Protein AF-A0A9D4AII4-F1 (afdb_monomer)

Structure (mmCIF, N/CA/C/O backbone):
data_AF-A0A9D4AII4-F1
#
_entry.id   AF-A0A9D4AII4-F1
#
loop_
_atom_site.group_PDB
_atom_site.id
_atom_site.type_symbol
_atom_site.label_atom_id
_atom_site.label_alt_id
_atom_site.label_comp_id
_atom_site.label_asym_id
_atom_site.label_entity_id
_atom_site.label_seq_id
_atom_site.pdbx_PDB_ins_code
_atom_site.Cartn_x
_atom_site.Cartn_y
_atom_site.Cartn_z
_atom_site.occupancy
_atom_site.B_iso_or_equiv
_atom_site.auth_seq_id
_atom_site.auth_comp_id
_atom_site.auth_asym_id
_atom_site.auth_atom_id
_atom_site.pdbx_PDB_model_num
ATOM 1 N N . MET A 1 1 ? 10.911 -19.770 -61.658 1.00 43.00 1 MET A N 1
ATOM 2 C CA . MET A 1 1 ? 11.047 -20.296 -60.285 1.00 43.00 1 MET A CA 1
ATOM 3 C C . MET A 1 1 ? 12.077 -19.428 -59.584 1.00 43.00 1 MET A C 1
ATOM 5 O O . MET A 1 1 ? 13.222 -19.435 -60.012 1.00 43.00 1 MET A O 1
ATOM 9 N N . ALA A 1 2 ? 11.663 -18.583 -58.639 1.00 47.28 2 ALA A N 1
ATOM 10 C CA . ALA A 1 2 ? 12.591 -17.741 -57.886 1.00 47.28 2 ALA A CA 1
ATOM 11 C C . ALA A 1 2 ? 13.131 -18.556 -56.707 1.00 47.28 2 ALA A C 1
ATOM 13 O O . ALA A 1 2 ? 12.357 -19.113 -55.932 1.00 47.28 2 ALA A O 1
ATOM 14 N N . ILE A 1 3 ? 14.453 -18.673 -56.647 1.00 50.97 3 ILE A N 1
ATOM 15 C CA . ILE A 1 3 ? 15.201 -19.389 -55.618 1.00 50.97 3 ILE A CA 1
ATOM 16 C C . ILE A 1 3 ? 15.006 -18.620 -54.310 1.00 50.97 3 ILE A C 1
ATOM 18 O O . ILE A 1 3 ? 15.460 -17.484 -54.192 1.00 50.97 3 ILE A O 1
ATOM 22 N N . ALA A 1 4 ? 14.300 -19.216 -53.351 1.00 54.06 4 ALA A N 1
ATOM 23 C CA . ALA A 1 4 ? 14.288 -18.732 -51.981 1.00 54.06 4 ALA A CA 1
ATOM 24 C C . ALA A 1 4 ? 15.690 -18.971 -51.409 1.00 54.06 4 ALA A C 1
ATOM 26 O O . ALA A 1 4 ? 16.068 -20.102 -51.120 1.00 54.06 4 ALA A O 1
ATOM 27 N N . SER A 1 5 ? 16.498 -17.919 -51.334 1.00 59.25 5 SER A N 1
ATOM 28 C CA . SER A 1 5 ? 17.766 -17.947 -50.616 1.00 59.25 5 SER A CA 1
ATOM 29 C C . SER A 1 5 ? 17.469 -18.147 -49.132 1.00 59.25 5 SER A C 1
ATOM 31 O O . SER A 1 5 ? 16.974 -17.234 -48.474 1.00 59.25 5 SER A O 1
ATOM 33 N N . GLU A 1 6 ? 17.735 -19.347 -48.624 1.00 66.94 6 GLU A N 1
ATOM 34 C CA . GLU A 1 6 ? 17.718 -19.644 -47.194 1.00 66.94 6 GLU A CA 1
ATOM 35 C C . GLU A 1 6 ? 18.772 -18.763 -46.505 1.00 66.94 6 GLU A C 1
ATOM 37 O O . GLU A 1 6 ? 19.977 -18.981 -46.632 1.00 66.94 6 GLU A O 1
ATOM 42 N N . GLU A 1 7 ? 18.338 -17.707 -45.816 1.00 76.25 7 GLU A N 1
ATOM 43 C CA . GLU A 1 7 ? 19.237 -16.884 -45.011 1.00 76.25 7 GLU A CA 1
ATOM 44 C C . GLU A 1 7 ? 19.666 -17.672 -43.772 1.00 76.25 7 GLU A C 1
ATOM 46 O O . GLU A 1 7 ? 18.949 -17.756 -42.775 1.00 76.25 7 GLU A O 1
ATOM 51 N N . THR A 1 8 ? 20.865 -18.255 -43.817 1.00 89.94 8 THR A N 1
ATOM 52 C CA . THR A 1 8 ? 21.482 -18.899 -42.655 1.00 89.94 8 THR A CA 1
ATOM 53 C C . THR A 1 8 ? 21.633 -17.874 -41.530 1.00 89.94 8 THR A C 1
ATOM 55 O O . THR A 1 8 ? 22.422 -16.934 -41.646 1.00 89.94 8 THR A O 1
ATOM 58 N N . THR A 1 9 ? 20.936 -18.050 -40.411 1.00 93.25 9 THR A N 1
ATOM 59 C CA . THR A 1 9 ? 21.083 -17.202 -39.215 1.00 93.25 9 THR A CA 1
ATOM 60 C C . THR A 1 9 ? 22.033 -17.821 -38.187 1.00 93.25 9 THR A C 1
ATOM 62 O O . THR A 1 9 ? 22.046 -19.037 -38.007 1.00 93.25 9 THR A O 1
ATOM 65 N N . ARG A 1 10 ? 22.789 -16.988 -37.464 1.00 94.56 10 ARG A N 1
ATOM 66 C CA . ARG A 1 10 ? 23.609 -17.350 -36.293 1.00 94.56 10 ARG A CA 1
ATOM 67 C C . ARG A 1 10 ? 23.134 -16.584 -35.060 1.00 94.56 10 ARG A C 1
ATOM 69 O O . ARG A 1 10 ? 22.658 -15.457 -35.173 1.00 94.56 10 ARG A O 1
ATOM 76 N N . ILE A 1 11 ? 23.273 -17.188 -33.884 1.00 95.69 11 ILE A N 1
ATOM 77 C CA . ILE A 1 11 ? 22.914 -16.556 -32.609 1.00 95.69 11 ILE A CA 1
ATOM 78 C C . ILE A 1 11 ? 24.063 -15.649 -32.155 1.00 95.69 11 ILE A C 1
ATOM 80 O O . ILE A 1 11 ? 25.229 -16.039 -32.193 1.00 95.69 11 ILE A O 1
ATOM 84 N N . CYS A 1 12 ? 23.738 -14.428 -31.739 1.00 95.06 12 CYS A N 1
ATOM 85 C CA . CYS A 1 12 ? 24.700 -13.508 -31.143 1.00 95.06 12 CYS A CA 1
ATOM 86 C C . CYS A 1 12 ? 24.965 -13.873 -29.677 1.00 95.06 12 CYS A C 1
ATOM 88 O O . CYS A 1 12 ? 24.059 -13.772 -28.861 1.00 95.06 12 CYS A O 1
ATOM 90 N N . ASN A 1 13 ? 26.213 -14.177 -29.313 1.00 92.12 13 ASN A N 1
ATOM 91 C CA . ASN A 1 13 ? 26.600 -14.569 -27.944 1.00 92.12 13 ASN A CA 1
ATOM 92 C C . ASN A 1 13 ? 26.411 -13.475 -26.870 1.00 92.12 13 ASN A C 1
ATOM 94 O O . ASN A 1 13 ? 26.661 -13.721 -25.695 1.00 92.12 13 ASN A O 1
ATOM 98 N N . HIS A 1 14 ? 26.065 -12.245 -27.265 1.00 93.38 14 HIS A N 1
ATOM 99 C CA . HIS A 1 14 ? 25.885 -11.125 -26.339 1.00 93.38 14 HIS A CA 1
ATOM 100 C C . HIS A 1 14 ? 24.408 -10.842 -26.020 1.00 93.38 14 HIS A C 1
ATOM 102 O O . HIS A 1 14 ? 24.077 -10.560 -24.873 1.00 93.38 14 HIS A O 1
ATOM 108 N N . CYS A 1 15 ? 23.521 -10.892 -27.021 1.00 93.25 15 CYS A N 1
ATOM 109 C CA . CYS A 1 15 ? 22.087 -10.603 -26.856 1.00 93.25 15 CYS A CA 1
ATOM 110 C C . CYS A 1 15 ? 21.167 -11.791 -27.156 1.00 93.25 15 CYS A C 1
ATOM 112 O O . CYS A 1 15 ? 19.951 -11.622 -27.146 1.00 93.25 15 CYS A O 1
ATOM 114 N N . ASP A 1 16 ? 21.738 -12.949 -27.488 1.00 93.44 16 ASP A N 1
ATOM 115 C CA . ASP A 1 16 ? 21.058 -14.212 -27.799 1.00 93.44 16 ASP A CA 1
ATOM 116 C C . ASP A 1 16 ? 20.035 -14.139 -28.944 1.00 93.44 16 ASP A C 1
ATOM 118 O O . ASP A 1 16 ? 19.195 -15.021 -29.116 1.00 93.44 16 ASP A O 1
ATOM 122 N N . ARG A 1 17 ? 20.113 -13.099 -29.784 1.00 92.69 17 ARG A N 1
ATOM 123 C CA . ARG A 1 17 ? 19.229 -12.931 -30.942 1.00 92.69 17 ARG A CA 1
ATOM 124 C C . ARG A 1 17 ? 19.785 -13.657 -32.167 1.00 92.69 17 ARG A C 1
ATOM 126 O O . ARG A 1 17 ? 20.988 -13.617 -32.419 1.00 92.69 17 ARG A O 1
ATOM 133 N N . ALA A 1 18 ? 18.900 -14.274 -32.952 1.00 95.44 18 ALA A N 1
ATOM 134 C CA . ALA A 1 18 ? 19.232 -14.820 -34.266 1.00 95.44 18 ALA A CA 1
ATOM 135 C C . ALA A 1 18 ? 19.429 -13.682 -35.280 1.00 95.44 18 ALA A C 1
ATOM 137 O O . ALA A 1 18 ? 18.535 -12.858 -35.482 1.00 95.44 18 ALA A O 1
ATOM 138 N N . ILE A 1 19 ? 20.606 -13.631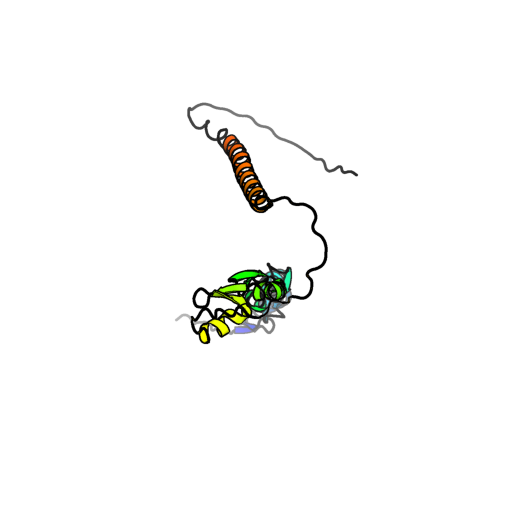 -35.900 1.00 94.56 19 ILE A N 1
ATOM 139 C CA . ILE A 1 19 ? 21.032 -12.600 -36.851 1.00 94.56 19 ILE A CA 1
ATOM 140 C C . ILE A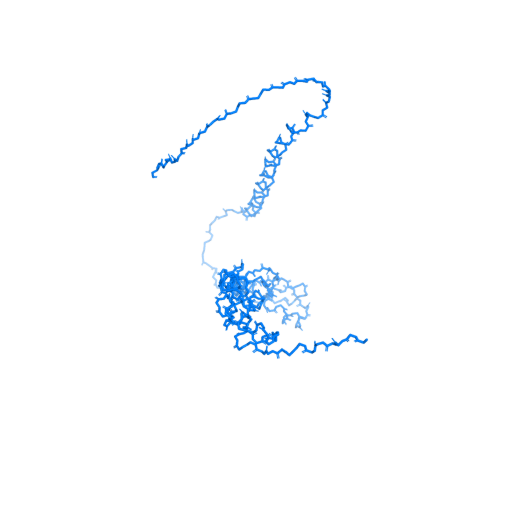 1 19 ? 21.509 -13.295 -38.133 1.00 94.56 19 ILE A C 1
ATOM 142 O O . ILE A 1 19 ? 22.162 -14.336 -38.035 1.00 94.56 19 ILE A O 1
ATOM 146 N N . PRO A 1 20 ? 21.234 -12.760 -39.336 1.00 95.06 20 PRO A N 1
ATOM 147 C CA . PRO A 1 20 ? 21.791 -13.301 -40.574 1.00 95.06 20 PRO A CA 1
ATOM 148 C C . PRO A 1 20 ? 23.313 -13.465 -40.486 1.00 95.06 20 PRO A C 1
ATOM 150 O O . PRO A 1 20 ? 24.018 -12.550 -40.053 1.00 95.06 20 PRO A O 1
ATOM 153 N N . SER A 1 21 ? 23.826 -14.626 -40.897 1.00 93.75 21 SER A N 1
ATOM 154 C CA . SER A 1 21 ? 25.245 -14.984 -40.738 1.00 93.75 21 SER A CA 1
ATOM 155 C C . SER A 1 21 ? 26.184 -14.008 -41.440 1.00 93.75 21 SER A C 1
ATOM 157 O O . SER A 1 21 ? 27.298 -13.811 -40.972 1.00 93.75 21 SER A O 1
ATOM 159 N N . SER A 1 22 ? 25.739 -13.383 -42.532 1.00 93.31 22 SER A N 1
ATOM 160 C CA . SER A 1 22 ? 26.485 -12.353 -43.265 1.00 93.31 22 SER A CA 1
ATOM 161 C C . SER A 1 22 ? 26.707 -11.070 -42.458 1.00 93.31 22 SER A C 1
ATOM 163 O O . SER A 1 22 ? 27.690 -10.373 -42.683 1.00 93.31 22 SER A O 1
ATOM 165 N N . ASN A 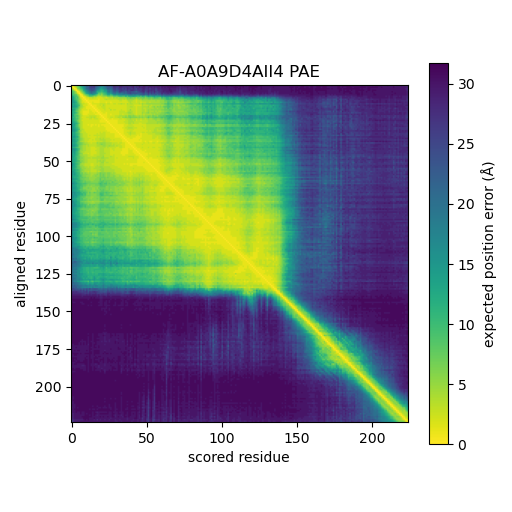1 23 ? 25.823 -10.769 -41.502 1.00 94.19 23 ASN A N 1
ATOM 166 C CA . ASN A 1 23 ? 25.801 -9.505 -40.761 1.00 94.19 23 ASN A CA 1
ATOM 167 C C . ASN A 1 23 ? 26.163 -9.665 -39.273 1.00 94.19 23 ASN A C 1
ATOM 169 O O . ASN A 1 23 ? 26.106 -8.688 -38.521 1.00 94.19 23 ASN A O 1
ATOM 173 N N . ILE A 1 24 ? 26.516 -10.877 -38.825 1.00 94.81 24 ILE A N 1
ATOM 174 C CA . ILE A 1 24 ? 26.732 -11.186 -37.404 1.00 94.81 24 ILE A CA 1
ATOM 175 C C . ILE A 1 24 ? 27.862 -10.357 -36.778 1.00 94.81 24 ILE A C 1
ATOM 177 O O . ILE A 1 24 ? 27.697 -9.872 -35.662 1.00 94.81 24 ILE A O 1
ATOM 181 N N . ASP A 1 25 ? 28.962 -10.119 -37.496 1.00 94.69 25 ASP A N 1
ATOM 182 C CA . ASP A 1 25 ? 30.119 -9.383 -36.966 1.00 94.69 25 ASP A CA 1
ATOM 183 C C . ASP A 1 25 ? 29.807 -7.892 -36.769 1.00 94.69 25 ASP A C 1
ATOM 185 O O . ASP A 1 25 ? 30.106 -7.311 -35.720 1.00 94.69 25 ASP A O 1
ATOM 189 N N . LEU A 1 26 ? 29.126 -7.281 -37.748 1.00 94.69 26 LEU A N 1
ATOM 190 C CA . LEU A 1 26 ? 28.657 -5.896 -37.654 1.00 94.69 26 LEU A CA 1
ATOM 191 C C . LEU A 1 26 ? 27.641 -5.745 -36.516 1.00 94.69 26 LEU A C 1
ATOM 193 O O . LEU A 1 26 ? 27.728 -4.805 -35.718 1.00 94.69 26 LEU A O 1
ATOM 197 N N . HIS A 1 27 ? 26.706 -6.694 -36.411 1.00 95.00 27 HIS A N 1
ATOM 198 C CA . HIS A 1 27 ? 25.758 -6.734 -35.308 1.00 95.00 27 HIS A CA 1
ATOM 199 C C . HIS A 1 27 ? 26.479 -6.849 -33.964 1.00 95.00 27 HIS A C 1
ATOM 201 O O . HIS A 1 27 ? 26.182 -6.069 -33.063 1.00 95.00 27 HIS A O 1
ATOM 207 N N . TYR A 1 28 ? 27.427 -7.776 -33.814 1.00 95.75 28 TYR A N 1
ATOM 208 C CA . TYR A 1 28 ? 28.133 -8.010 -32.555 1.00 95.75 28 TYR A CA 1
ATOM 209 C C . TYR A 1 28 ? 28.897 -6.765 -32.089 1.00 95.75 28 TYR A C 1
ATOM 211 O O . TYR A 1 28 ? 28.802 -6.382 -30.918 1.00 95.75 28 TYR A O 1
ATOM 219 N N . ALA A 1 29 ? 29.588 -6.077 -33.004 1.00 95.19 29 ALA A N 1
ATOM 220 C CA . ALA A 1 29 ? 30.292 -4.834 -32.699 1.00 95.19 29 ALA A CA 1
ATOM 221 C C . ALA A 1 29 ? 29.342 -3.732 -32.195 1.00 95.19 29 ALA A C 1
ATOM 223 O O . ALA A 1 29 ? 29.677 -3.011 -31.253 1.00 95.19 29 ALA A O 1
ATOM 224 N N . HIS A 1 30 ? 28.148 -3.605 -32.782 1.00 94.81 30 HIS A N 1
ATOM 225 C CA . HIS A 1 30 ? 27.147 -2.640 -32.323 1.00 94.81 30 HIS A CA 1
ATOM 226 C C . HIS A 1 30 ? 26.472 -3.077 -31.012 1.00 94.81 30 HIS A C 1
ATOM 228 O O . HIS A 1 30 ? 26.276 -2.263 -30.108 1.00 94.81 30 HIS A O 1
ATOM 234 N N . CYS A 1 31 ? 26.127 -4.358 -30.908 1.00 95.31 31 CYS A N 1
ATOM 235 C CA . CYS A 1 31 ? 25.416 -4.968 -29.793 1.00 95.31 31 CYS A CA 1
ATOM 236 C C . CYS A 1 31 ? 26.226 -4.888 -28.494 1.00 95.31 31 CYS A C 1
ATOM 238 O O . CYS A 1 31 ? 25.749 -4.316 -27.520 1.00 95.31 31 CYS A O 1
ATOM 240 N N . SER A 1 32 ? 27.471 -5.368 -28.504 1.00 94.94 32 SER A N 1
ATOM 241 C CA . SER A 1 32 ? 28.352 -5.382 -27.321 1.00 94.94 32 SER A CA 1
ATOM 242 C C . SER A 1 32 ? 28.694 -3.982 -26.793 1.00 94.94 32 SER A C 1
ATOM 244 O O . SER A 1 32 ? 28.867 -3.762 -25.589 1.00 94.94 32 SER A O 1
ATOM 246 N N . ARG A 1 33 ? 28.776 -2.993 -27.690 1.00 94.88 33 ARG A N 1
ATOM 247 C CA . ARG A 1 33 ? 29.079 -1.606 -27.317 1.00 94.88 33 ARG A CA 1
ATOM 248 C C . ARG A 1 33 ? 27.877 -0.895 -26.712 1.00 94.88 33 ARG A C 1
ATOM 250 O O . ARG A 1 33 ? 28.062 -0.189 -25.724 1.00 94.88 33 ARG A O 1
ATOM 257 N N . ASN A 1 34 ? 26.681 -1.088 -27.271 1.00 95.25 34 ASN A N 1
ATOM 258 C CA . ASN A 1 34 ? 25.513 -0.259 -26.958 1.00 95.25 34 ASN A CA 1
ATOM 259 C C . ASN A 1 34 ? 24.460 -0.926 -26.080 1.00 95.25 34 ASN A C 1
ATOM 261 O O . ASN A 1 34 ? 23.679 -0.205 -25.465 1.00 95.25 34 ASN A O 1
ATOM 265 N N . LEU A 1 35 ? 24.402 -2.253 -26.040 1.00 96.00 35 LEU A N 1
ATOM 266 C CA . LEU A 1 35 ? 23.446 -2.989 -25.222 1.00 96.00 35 LEU A CA 1
ATOM 267 C C . LEU A 1 35 ? 24.158 -3.597 -24.015 1.00 96.00 35 LEU A C 1
ATOM 269 O O . LEU A 1 35 ? 25.361 -3.851 -24.055 1.00 96.00 35 LEU A O 1
ATOM 273 N N . GLU A 1 36 ? 23.412 -3.846 -22.954 1.00 95.69 36 GLU A N 1
ATOM 274 C CA . GLU A 1 36 ? 23.840 -4.627 -21.800 1.00 95.69 36 GLU A CA 1
ATOM 275 C C . GLU A 1 36 ? 22.655 -5.395 -21.224 1.00 95.69 36 GLU A C 1
ATOM 277 O O . GLU A 1 36 ? 21.501 -5.076 -21.509 1.00 95.69 36 GLU A O 1
ATOM 282 N N . ARG A 1 37 ? 22.941 -6.434 -20.442 1.00 94.88 37 ARG A N 1
ATOM 283 C CA . ARG A 1 37 ? 21.910 -7.227 -19.782 1.00 94.88 37 ARG A CA 1
ATOM 284 C C . ARG A 1 37 ? 21.592 -6.631 -18.413 1.00 94.88 37 ARG A C 1
ATOM 286 O O . ARG A 1 37 ? 22.502 -6.470 -17.598 1.00 94.88 37 ARG A O 1
ATOM 293 N N . CYS A 1 38 ? 20.320 -6.353 -18.142 1.00 96.44 38 CYS A N 1
ATOM 294 C CA . CYS A 1 38 ? 19.868 -5.950 -16.817 1.00 96.44 38 CYS A CA 1
ATOM 295 C C . CYS A 1 38 ? 20.180 -7.055 -15.800 1.00 96.44 38 CYS A C 1
ATOM 297 O O . CYS A 1 38 ? 19.877 -8.226 -16.026 1.00 96.44 38 CYS A O 1
ATOM 299 N N . LYS A 1 39 ? 20.759 -6.687 -14.655 1.00 93.88 39 LYS A N 1
ATOM 300 C CA . LYS A 1 39 ? 21.119 -7.641 -13.593 1.00 93.88 39 LYS A CA 1
ATOM 301 C C . LYS A 1 39 ? 19.920 -8.128 -12.774 1.00 93.88 39 LYS A C 1
ATOM 303 O O . LYS A 1 39 ? 20.064 -9.105 -12.052 1.00 93.88 39 LYS A O 1
ATOM 308 N N . VAL A 1 40 ? 18.781 -7.435 -12.863 1.00 93.25 40 VAL A N 1
ATOM 309 C CA . VAL A 1 40 ? 17.573 -7.732 -12.080 1.00 93.25 40 VAL A CA 1
ATOM 310 C C . VAL A 1 40 ? 16.603 -8.597 -12.887 1.00 93.25 40 VAL A C 1
ATOM 312 O O . VAL A 1 40 ? 16.274 -9.692 -12.447 1.00 93.25 40 VAL A O 1
ATOM 315 N N . CYS A 1 41 ? 16.188 -8.160 -14.083 1.00 93.94 41 CYS A N 1
ATOM 316 C CA . CYS A 1 41 ? 15.258 -8.925 -14.929 1.00 93.94 41 CYS A CA 1
ATOM 317 C C . CYS A 1 41 ? 15.921 -9.776 -16.023 1.00 93.94 41 CYS A C 1
ATOM 319 O O . CYS A 1 41 ? 15.274 -10.658 -16.578 1.00 93.94 41 CYS A O 1
ATOM 321 N N . GLY A 1 42 ? 17.193 -9.534 -16.358 1.00 93.88 42 GLY A N 1
ATOM 322 C CA . GLY A 1 42 ? 17.881 -10.256 -17.433 1.00 93.88 42 GLY A CA 1
ATOM 323 C C . GLY A 1 42 ? 17.618 -9.736 -18.853 1.00 93.88 42 GLY A C 1
ATOM 324 O O . GLY A 1 42 ? 18.143 -10.324 -19.805 1.00 93.88 42 GLY A O 1
ATOM 325 N N . ASP A 1 43 ? 16.864 -8.645 -19.013 1.00 94.56 43 ASP A N 1
ATOM 326 C CA . ASP A 1 43 ? 16.543 -8.059 -20.320 1.00 94.56 43 ASP A CA 1
ATOM 327 C C . ASP A 1 43 ? 17.744 -7.358 -20.967 1.00 94.56 43 ASP A C 1
ATOM 329 O O . ASP A 1 43 ? 18.578 -6.755 -20.291 1.00 94.56 43 ASP A O 1
ATOM 333 N N . MET A 1 44 ? 17.816 -7.395 -22.300 1.00 94.81 44 MET A N 1
ATOM 334 C CA . MET A 1 44 ? 18.816 -6.643 -23.064 1.00 94.81 44 MET A CA 1
ATOM 335 C C . MET A 1 44 ? 18.356 -5.198 -23.272 1.00 94.81 44 MET A C 1
ATOM 337 O O . MET A 1 44 ? 17.448 -4.936 -24.063 1.00 94.81 44 MET A O 1
ATOM 341 N N . ILE A 1 45 ? 19.024 -4.257 -22.610 1.00 96.69 45 ILE A N 1
ATOM 342 C CA . ILE A 1 45 ? 18.690 -2.829 -22.604 1.00 96.69 45 ILE A CA 1
ATOM 343 C C . ILE A 1 45 ? 19.820 -1.987 -23.215 1.00 96.69 45 ILE A C 1
ATOM 345 O O . ILE A 1 45 ? 20.996 -2.333 -23.080 1.00 96.69 45 ILE A O 1
ATOM 349 N N . PRO A 1 46 ? 19.525 -0.868 -23.903 1.00 96.50 46 PRO A N 1
ATOM 350 C CA . PRO A 1 46 ? 20.560 0.070 -24.316 1.00 96.50 46 PRO A CA 1
ATOM 351 C C . PRO A 1 46 ? 21.232 0.716 -23.104 1.00 96.50 46 PRO A C 1
ATOM 353 O O . PRO A 1 46 ? 20.545 1.296 -22.270 1.00 96.50 46 PRO A O 1
ATOM 356 N N . LYS A 1 47 ? 22.568 0.730 -23.062 1.00 95.69 47 LYS A N 1
ATOM 357 C CA . LYS A 1 47 ? 23.359 1.315 -21.960 1.00 95.69 47 LYS A CA 1
ATOM 358 C C . LYS A 1 47 ? 22.967 2.756 -21.639 1.00 95.69 47 LYS A C 1
ATOM 360 O O . LYS A 1 47 ? 22.954 3.163 -20.487 1.00 95.69 47 LYS A O 1
ATOM 365 N N . LYS A 1 48 ? 22.597 3.531 -22.665 1.00 95.88 48 LYS A N 1
ATOM 366 C CA . LYS A 1 48 ? 22.134 4.921 -22.511 1.00 95.88 48 LYS A CA 1
ATOM 367 C C . LYS A 1 48 ? 20.851 5.0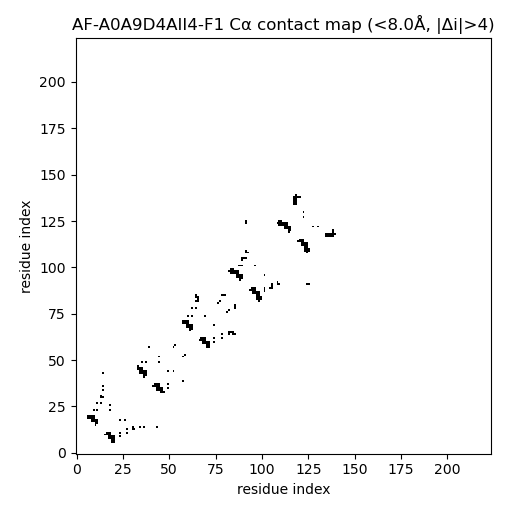52 -21.682 1.00 95.88 48 LYS A C 1
ATOM 369 O O . LYS A 1 48 ? 20.650 6.096 -21.081 1.00 95.88 48 LYS A O 1
ATOM 374 N N . HIS A 1 49 ? 20.010 4.020 -21.663 1.00 95.62 49 HIS A N 1
ATOM 375 C CA . HIS A 1 49 ? 18.730 3.992 -20.950 1.00 95.62 49 HIS A CA 1
ATOM 376 C C . HIS A 1 49 ? 18.746 3.002 -19.778 1.00 95.62 49 HIS A C 1
ATOM 378 O O . HIS A 1 49 ? 17.694 2.691 -19.228 1.00 95.62 49 HIS A O 1
ATOM 384 N N . ALA A 1 50 ? 19.916 2.477 -19.398 1.00 95.94 50 ALA A N 1
ATOM 385 C CA . ALA A 1 50 ? 20.008 1.476 -18.342 1.00 95.94 50 ALA A CA 1
ATOM 386 C C . ALA A 1 50 ? 19.569 2.027 -16.980 1.00 95.94 50 ALA A C 1
ATOM 388 O O . ALA A 1 50 ? 18.798 1.385 -16.270 1.00 95.94 50 ALA A O 1
ATOM 389 N N . GLU A 1 51 ? 19.989 3.254 -16.673 1.00 95.56 51 GLU A N 1
ATOM 390 C CA . GLU A 1 51 ? 19.588 3.962 -15.457 1.00 95.56 51 GLU A CA 1
ATOM 391 C C . GLU A 1 51 ? 18.078 4.230 -15.433 1.00 95.56 51 GLU A C 1
ATOM 393 O O . GLU A 1 51 ? 17.400 3.935 -14.456 1.00 95.56 51 GLU A O 1
ATOM 398 N N . GLU A 1 52 ? 17.521 4.723 -16.540 1.00 97.00 52 GLU A N 1
ATOM 399 C CA . GLU A 1 52 ? 16.083 4.978 -16.659 1.00 97.00 52 GLU A CA 1
ATOM 400 C C . GLU A 1 52 ? 15.260 3.690 -16.504 1.00 97.00 52 GLU A C 1
ATOM 402 O O . GLU A 1 52 ? 14.251 3.671 -15.798 1.00 97.00 52 GLU A O 1
ATOM 407 N N . HIS A 1 53 ? 15.708 2.592 -17.120 1.00 96.69 53 HIS A N 1
ATOM 408 C CA . HIS A 1 53 ? 15.091 1.281 -16.950 1.00 96.69 53 HIS A CA 1
ATOM 409 C C . HIS A 1 53 ? 15.104 0.845 -15.481 1.00 96.69 53 HIS A C 1
ATOM 411 O O . HIS A 1 53 ? 14.067 0.405 -14.976 1.00 96.69 53 HIS A O 1
ATOM 417 N N . PHE A 1 54 ? 16.233 1.005 -14.783 1.00 95.38 54 PHE A N 1
ATOM 418 C CA . PHE A 1 54 ? 16.325 0.687 -13.361 1.00 95.38 54 PHE A CA 1
ATOM 419 C C . PHE A 1 54 ? 15.358 1.541 -12.536 1.00 95.38 54 PHE A C 1
ATOM 421 O O . PHE A 1 54 ? 14.538 0.985 -11.810 1.00 95.38 54 PHE A O 1
ATOM 428 N N . LEU A 1 55 ? 15.378 2.865 -12.701 1.00 94.81 55 LEU A N 1
ATOM 429 C CA . LEU A 1 55 ? 14.527 3.793 -11.948 1.00 94.81 55 LEU A CA 1
ATOM 430 C C . LEU A 1 55 ? 13.028 3.531 -12.138 1.00 94.81 55 LEU A C 1
ATOM 432 O O . LEU A 1 55 ? 12.252 3.613 -11.186 1.00 94.81 55 LEU A O 1
ATOM 436 N N . ASN A 1 56 ? 12.612 3.172 -13.349 1.00 93.38 56 ASN A N 1
ATOM 437 C CA . ASN A 1 56 ? 11.200 2.941 -13.640 1.00 93.38 56 ASN A CA 1
ATOM 438 C C . ASN A 1 56 ? 10.732 1.530 -13.261 1.00 93.38 56 ASN A C 1
ATOM 440 O O . ASN A 1 56 ? 9.583 1.355 -12.847 1.00 93.38 56 ASN A O 1
ATOM 444 N N . THR A 1 57 ? 11.611 0.531 -13.370 1.00 93.38 57 THR A N 1
ATOM 445 C CA . THR A 1 57 ? 11.222 -0.886 -13.270 1.00 93.38 57 THR A CA 1
ATOM 446 C C . THR A 1 57 ? 11.600 -1.508 -11.932 1.00 93.38 57 THR A C 1
ATOM 448 O O . THR A 1 57 ? 10.805 -2.246 -11.361 1.00 93.38 57 THR A O 1
ATOM 451 N N . HIS A 1 58 ? 12.789 -1.199 -11.414 1.00 94.31 58 HIS A N 1
ATOM 452 C CA . HIS A 1 58 ? 13.408 -1.925 -10.301 1.00 94.31 58 HIS A CA 1
ATOM 453 C C . HIS A 1 58 ? 13.712 -1.062 -9.082 1.00 94.31 58 HIS A C 1
ATOM 455 O O . HIS A 1 58 ? 13.935 -1.603 -8.000 1.00 94.31 58 HIS A O 1
ATOM 461 N N . ALA A 1 59 ? 13.749 0.263 -9.231 1.00 95.00 59 ALA A N 1
ATOM 462 C CA . ALA A 1 59 ? 14.066 1.123 -8.112 1.00 95.00 59 ALA A CA 1
ATOM 463 C C . ALA A 1 59 ? 13.007 0.983 -7.008 1.00 95.00 59 ALA A C 1
ATOM 465 O O . ALA A 1 59 ? 11.802 0.979 -7.297 1.00 95.00 59 ALA A O 1
ATOM 466 N N . PRO A 1 60 ? 13.453 0.898 -5.744 1.00 96.25 60 PRO A N 1
ATOM 467 C CA . PRO A 1 60 ? 12.565 0.928 -4.601 1.00 96.25 60 PRO A CA 1
ATOM 468 C C . PRO A 1 60 ? 11.662 2.163 -4.611 1.00 96.25 60 PRO A C 1
ATOM 470 O O . PRO A 1 60 ? 12.057 3.258 -5.016 1.00 96.25 60 PRO A O 1
ATOM 473 N N . VAL A 1 61 ? 10.442 1.981 -4.127 1.00 96.19 61 VAL A N 1
ATOM 474 C CA . VAL A 1 61 ? 9.402 3.004 -4.074 1.00 96.19 61 VAL A CA 1
ATOM 475 C C . VAL A 1 61 ? 9.050 3.316 -2.627 1.00 96.19 61 VAL A C 1
ATOM 477 O O . VAL A 1 61 ? 8.999 2.432 -1.772 1.00 96.19 61 VAL A O 1
ATOM 480 N N . ALA A 1 62 ? 8.795 4.591 -2.345 1.00 97.00 62 ALA A N 1
ATOM 481 C CA . ALA A 1 62 ? 8.360 5.025 -1.027 1.00 97.00 62 ALA A CA 1
ATOM 482 C C . ALA A 1 62 ? 6.855 4.788 -0.829 1.00 97.00 62 ALA A C 1
ATOM 484 O O . ALA A 1 62 ? 6.032 5.046 -1.716 1.00 97.00 62 ALA A O 1
ATOM 485 N N . CYS A 1 63 ? 6.478 4.332 0.362 1.00 97.50 63 CYS A N 1
ATOM 486 C CA . CYS A 1 63 ? 5.089 4.254 0.775 1.00 97.50 63 CYS A CA 1
ATOM 487 C C . CYS A 1 63 ? 4.519 5.660 0.984 1.00 97.50 63 CYS A C 1
ATOM 489 O O . CYS A 1 63 ? 5.060 6.463 1.734 1.00 97.50 63 CYS A O 1
ATOM 491 N N . SER A 1 64 ? 3.370 5.946 0.375 1.00 96.38 64 SER A N 1
ATOM 492 C CA . SER A 1 64 ? 2.701 7.249 0.479 1.00 96.38 64 SER A CA 1
ATOM 493 C C . SER A 1 64 ? 2.148 7.573 1.872 1.00 96.38 64 SER A C 1
ATOM 495 O O . SER A 1 64 ? 1.750 8.708 2.101 1.00 96.38 64 SER A O 1
ATOM 497 N N . LEU A 1 65 ? 2.053 6.583 2.768 1.00 96.12 65 LEU A N 1
ATOM 498 C CA . LEU A 1 65 ? 1.477 6.746 4.107 1.00 96.12 65 LEU A CA 1
ATOM 499 C C . LEU A 1 65 ? 2.552 6.922 5.186 1.00 96.12 65 LEU A C 1
ATOM 501 O O . LEU A 1 65 ? 2.413 7.787 6.042 1.00 96.12 65 LEU A O 1
ATOM 505 N N . CYS A 1 66 ? 3.619 6.116 5.152 1.00 96.56 66 CYS A N 1
ATOM 506 C CA . CYS A 1 66 ? 4.687 6.139 6.162 1.00 96.56 66 CYS A CA 1
ATOM 507 C C . CYS A 1 66 ? 6.049 6.616 5.635 1.00 96.56 66 CYS A C 1
ATOM 509 O O . CYS A 1 66 ? 6.981 6.747 6.421 1.00 96.56 66 CYS A O 1
ATOM 511 N N . SER A 1 67 ? 6.185 6.866 4.330 1.00 96.56 67 SER A N 1
ATOM 512 C CA . SER A 1 67 ? 7.433 7.285 3.668 1.00 96.56 67 SER A CA 1
ATOM 513 C C . SER A 1 67 ? 8.590 6.276 3.724 1.00 96.56 67 SER A C 1
ATOM 515 O O . SER A 1 67 ? 9.687 6.581 3.258 1.00 96.56 67 SER A O 1
ATOM 517 N N . GLU A 1 68 ? 8.368 5.062 4.231 1.00 96.44 68 GLU A N 1
ATOM 518 C CA . GLU A 1 68 ? 9.353 3.978 4.164 1.00 96.44 68 GLU A CA 1
ATOM 519 C C . GLU A 1 68 ? 9.565 3.533 2.715 1.00 96.44 68 GLU A C 1
ATOM 521 O O . GLU A 1 68 ? 8.624 3.494 1.924 1.00 96.44 68 GLU A O 1
ATOM 526 N N . THR A 1 69 ? 10.805 3.202 2.358 1.00 96.88 69 THR A N 1
ATOM 527 C CA . THR A 1 69 ? 11.180 2.775 1.003 1.00 96.88 69 THR A CA 1
ATOM 528 C C . THR A 1 69 ? 11.266 1.256 0.930 1.00 96.88 69 THR A C 1
ATOM 530 O O . THR A 1 69 ? 11.842 0.628 1.815 1.00 96.88 69 THR A O 1
ATOM 533 N N . MET A 1 70 ? 10.695 0.666 -0.118 1.00 95.69 70 MET A N 1
ATOM 534 C CA . MET A 1 70 ? 10.565 -0.785 -0.265 1.00 95.69 70 MET A CA 1
ATOM 535 C C . MET A 1 70 ? 10.485 -1.207 -1.735 1.00 95.69 70 MET A C 1
ATOM 537 O O . MET A 1 70 ? 10.292 -0.369 -2.615 1.00 95.69 70 MET A O 1
ATOM 541 N N . GLU A 1 71 ? 10.626 -2.501 -2.015 1.00 94.69 71 GLU A N 1
ATOM 542 C CA . GLU A 1 71 ? 10.448 -3.042 -3.369 1.00 94.69 71 GLU A CA 1
ATOM 543 C C . GLU A 1 71 ? 9.011 -2.821 -3.873 1.00 94.69 71 GLU A C 1
ATOM 545 O O . GLU A 1 71 ? 8.046 -2.743 -3.101 1.00 94.69 71 GLU A O 1
ATOM 550 N N . ARG A 1 72 ? 8.851 -2.698 -5.192 1.00 92.88 72 ARG A N 1
ATOM 551 C CA . ARG A 1 72 ? 7.557 -2.370 -5.805 1.00 92.88 72 ARG A CA 1
ATOM 552 C C . ARG A 1 72 ? 6.536 -3.485 -5.590 1.00 92.88 72 ARG A C 1
ATOM 554 O O . ARG A 1 72 ? 5.359 -3.204 -5.366 1.00 92.88 72 ARG A O 1
ATOM 561 N N . GLU A 1 73 ? 6.997 -4.726 -5.628 1.00 91.12 73 GLU A N 1
ATOM 562 C CA . GLU A 1 73 ? 6.209 -5.944 -5.473 1.00 91.12 73 GLU A CA 1
ATOM 563 C C . GLU A 1 73 ? 5.599 -6.039 -4.068 1.00 91.12 73 GLU A C 1
ATOM 565 O O . GLU A 1 73 ? 4.446 -6.444 -3.915 1.00 91.12 73 GLU A O 1
ATOM 570 N N . ILE A 1 74 ? 6.336 -5.601 -3.040 1.00 95.00 74 ILE A N 1
ATOM 571 C CA . ILE A 1 74 ? 5.881 -5.661 -1.644 1.00 95.00 74 ILE A CA 1
ATOM 572 C C . ILE A 1 74 ? 5.061 -4.440 -1.222 1.00 95.00 74 ILE A C 1
ATOM 574 O O . ILE A 1 74 ? 4.366 -4.503 -0.207 1.00 95.00 74 ILE A O 1
ATOM 578 N N . LEU A 1 75 ? 5.073 -3.349 -1.998 1.00 96.12 75 LEU A N 1
ATOM 579 C CA . LEU A 1 75 ? 4.361 -2.111 -1.663 1.00 96.12 75 LEU A CA 1
ATOM 580 C C . LEU A 1 75 ? 2.856 -2.334 -1.437 1.00 96.12 75 LEU A C 1
ATOM 582 O O . LEU A 1 75 ? 2.270 -1.720 -0.544 1.00 96.12 75 LEU A O 1
ATOM 586 N N . ALA A 1 76 ? 2.223 -3.200 -2.233 1.00 95.00 76 ALA A N 1
ATOM 587 C CA . ALA A 1 76 ? 0.795 -3.496 -2.103 1.00 95.00 76 ALA A CA 1
ATOM 588 C C . ALA A 1 76 ? 0.478 -4.188 -0.768 1.00 95.00 76 ALA A C 1
ATOM 590 O O . ALA A 1 76 ? -0.423 -3.759 -0.046 1.00 95.00 76 ALA A O 1
ATOM 591 N N . ILE A 1 77 ? 1.271 -5.202 -0.412 1.00 96.38 77 ILE A N 1
ATOM 592 C CA . ILE A 1 77 ? 1.139 -5.941 0.850 1.00 96.38 77 ILE A CA 1
ATOM 593 C C . ILE A 1 77 ? 1.445 -5.018 2.028 1.00 96.38 77 ILE A C 1
ATOM 595 O O . ILE A 1 77 ? 0.703 -4.994 3.008 1.00 96.38 77 ILE A O 1
ATOM 599 N N . HIS A 1 78 ? 2.493 -4.199 1.915 1.00 97.31 78 HIS A N 1
ATOM 600 C CA . HIS A 1 78 ? 2.822 -3.226 2.943 1.00 97.31 78 HIS A CA 1
ATOM 601 C C . HIS A 1 78 ? 1.641 -2.291 3.213 1.00 97.31 78 HIS A C 1
ATOM 603 O O . HIS A 1 78 ? 1.228 -2.163 4.360 1.00 97.31 78 HIS A O 1
ATOM 609 N N . LYS A 1 79 ? 1.053 -1.674 2.180 1.00 96.19 79 LYS A N 1
ATOM 610 C CA . LYS A 1 79 ? -0.080 -0.748 2.352 1.00 96.19 79 LYS A CA 1
ATOM 611 C C . LYS A 1 79 ? -1.311 -1.407 2.983 1.00 96.19 79 LYS A C 1
ATOM 613 O O . LYS A 1 79 ? -2.003 -0.736 3.744 1.00 96.19 79 LYS A O 1
ATOM 618 N N . GLY A 1 80 ? -1.580 -2.671 2.658 1.00 94.69 80 GLY A N 1
ATOM 619 C CA . GLY A 1 80 ? -2.750 -3.399 3.155 1.00 94.69 80 GLY A CA 1
ATOM 620 C C . GLY A 1 80 ? -2.594 -3.922 4.580 1.00 94.69 80 GLY A C 1
ATOM 621 O O . GLY A 1 80 ? -3.506 -3.775 5.384 1.00 94.69 80 GLY A O 1
ATOM 622 N N . GLU A 1 81 ? -1.431 -4.482 4.911 1.00 94.94 81 GLU A N 1
ATOM 623 C CA . GLU A 1 81 ? -1.296 -5.332 6.103 1.00 94.94 81 GLU A CA 1
ATOM 624 C C . GLU A 1 81 ? -0.255 -4.825 7.104 1.00 94.94 81 GLU A C 1
ATOM 626 O O . GLU A 1 81 ? -0.434 -4.943 8.316 1.00 94.94 81 GLU A O 1
ATOM 631 N N . ILE A 1 82 ? 0.843 -4.242 6.618 1.00 96.38 82 ILE A N 1
ATOM 632 C CA . ILE A 1 82 ? 2.035 -3.988 7.446 1.00 96.38 82 ILE A CA 1
ATOM 633 C C . ILE A 1 82 ? 2.124 -2.519 7.862 1.00 96.38 82 ILE A C 1
ATOM 635 O O . ILE A 1 82 ? 2.577 -2.210 8.961 1.00 96.38 82 ILE A O 1
ATOM 639 N N . CYS A 1 83 ? 1.678 -1.603 7.003 1.00 97.88 83 CYS A N 1
ATOM 640 C CA . CYS A 1 83 ? 1.902 -0.177 7.164 1.00 97.88 83 CYS A CA 1
ATOM 641 C C . CYS A 1 83 ? 1.327 0.308 8.506 1.00 97.88 83 CYS A C 1
ATOM 643 O O . CYS A 1 83 ? 0.132 0.112 8.755 1.00 97.88 83 CYS A O 1
ATOM 645 N N . PRO A 1 84 ? 2.130 0.968 9.362 1.00 97.31 84 PRO A N 1
ATOM 646 C CA . PRO A 1 84 ? 1.658 1.472 10.655 1.00 97.31 84 PRO A CA 1
ATOM 647 C C . PRO A 1 84 ? 0.618 2.588 10.495 1.00 97.31 84 PRO A C 1
ATOM 649 O O . PRO A 1 84 ? -0.226 2.790 11.361 1.00 97.31 84 PRO A O 1
ATOM 652 N N . GLN A 1 85 ? 0.655 3.281 9.356 1.00 97.75 85 GLN A N 1
ATOM 653 C CA . GLN A 1 85 ? -0.251 4.373 9.010 1.00 97.75 85 GLN A CA 1
ATOM 654 C C . GLN A 1 85 ? -1.483 3.908 8.216 1.00 97.75 85 GLN A C 1
ATOM 656 O O . GLN A 1 85 ? -2.274 4.739 7.769 1.00 97.75 85 GLN A O 1
ATOM 661 N N . ARG A 1 86 ? -1.671 2.594 8.004 1.00 97.69 86 ARG A N 1
ATOM 662 C CA . ARG A 1 86 ? -2.901 2.087 7.376 1.00 97.69 86 ARG A CA 1
ATOM 663 C C . ARG A 1 86 ? -4.099 2.370 8.278 1.00 97.69 86 ARG A C 1
ATOM 665 O O . ARG A 1 86 ? -3.981 2.313 9.500 1.00 97.69 86 ARG A O 1
ATOM 672 N N . ILE A 1 87 ? -5.250 2.632 7.671 1.00 97.38 87 ILE A N 1
ATOM 673 C CA . ILE A 1 87 ? -6.488 2.869 8.410 1.00 97.38 87 ILE A CA 1
ATOM 674 C C . ILE A 1 87 ? -7.139 1.533 8.753 1.00 97.38 87 ILE A C 1
ATOM 676 O O . ILE A 1 87 ? -7.414 0.723 7.871 1.00 97.38 87 ILE A O 1
ATOM 680 N N . VAL A 1 88 ? -7.399 1.337 10.038 1.00 97.50 88 VAL A N 1
ATOM 681 C CA . VAL A 1 88 ? -8.116 0.197 10.614 1.00 97.50 88 VAL A CA 1
ATOM 682 C C . VAL A 1 88 ? -9.247 0.715 11.494 1.00 97.50 88 VAL A C 1
ATOM 684 O O . VAL A 1 88 ? -9.236 1.869 11.918 1.00 97.50 88 VAL A O 1
ATOM 687 N N . THR A 1 89 ? -10.249 -0.114 11.761 1.00 97.75 89 THR A N 1
ATOM 688 C CA . THR A 1 89 ? -11.388 0.253 12.610 1.00 97.75 89 THR A CA 1
ATOM 689 C C . THR A 1 89 ? -11.245 -0.338 14.002 1.00 97.75 89 THR A C 1
ATOM 691 O O . THR A 1 89 ? -10.814 -1.475 14.160 1.00 97.75 89 THR A O 1
ATOM 694 N N . CYS A 1 90 ? -11.653 0.415 15.019 1.00 97.38 90 CYS A N 1
ATOM 695 C CA . CYS A 1 90 ? -11.745 -0.100 16.380 1.00 97.38 90 CYS A CA 1
ATOM 696 C C . CYS A 1 90 ? -12.862 -1.147 16.517 1.00 97.38 90 CYS A C 1
ATOM 698 O O . CYS A 1 90 ? -14.020 -0.835 16.259 1.00 97.38 90 CYS A O 1
ATOM 700 N N . ASP A 1 91 ? -12.544 -2.335 17.038 1.00 95.75 91 ASP A N 1
ATOM 701 C CA . ASP A 1 91 ? -13.520 -3.419 17.275 1.00 95.75 91 ASP A CA 1
ATOM 702 C C . ASP A 1 91 ? -14.681 -3.054 18.223 1.00 95.75 91 ASP A C 1
ATOM 704 O O . ASP A 1 91 ? -15.708 -3.727 18.248 1.00 95.75 91 ASP A O 1
ATOM 708 N N . PHE A 1 92 ? -14.526 -2.003 19.036 1.00 95.25 92 PHE A N 1
ATOM 709 C CA . PHE A 1 92 ? -15.522 -1.610 20.039 1.00 95.25 92 PHE A CA 1
ATOM 710 C C . PHE A 1 92 ? -16.445 -0.476 19.589 1.00 95.25 92 PHE A C 1
ATOM 712 O O . PHE A 1 92 ? -17.610 -0.451 19.981 1.00 95.25 92 PHE A O 1
ATOM 719 N N . CYS A 1 93 ? -15.930 0.491 18.827 1.00 94.06 93 CYS A N 1
ATOM 720 C CA . CYS A 1 93 ? -16.671 1.700 18.444 1.00 94.06 93 CYS A CA 1
ATOM 721 C C . CYS A 1 93 ? -16.661 1.988 16.941 1.00 94.06 93 CYS A C 1
ATOM 723 O O . CYS A 1 93 ? -17.173 3.029 16.536 1.00 94.06 93 CYS A O 1
ATOM 725 N N . GLU A 1 94 ? -16.042 1.114 16.142 1.00 95.75 94 GLU A N 1
ATOM 726 C CA . GLU A 1 94 ? -15.952 1.189 14.677 1.00 95.75 94 GLU A CA 1
ATOM 727 C C . GLU A 1 94 ? -15.274 2.462 14.143 1.00 95.75 94 GLU A C 1
ATOM 729 O O . GLU A 1 94 ? -15.264 2.726 12.942 1.00 95.75 94 GLU A O 1
ATOM 734 N N . PHE A 1 95 ? -14.657 3.257 15.021 1.00 97.06 95 PHE A N 1
ATOM 735 C CA . PHE A 1 95 ? -13.958 4.471 14.628 1.00 97.06 95 PHE A CA 1
ATOM 736 C C . PHE A 1 95 ? -12.733 4.119 13.765 1.00 97.06 95 PHE A C 1
ATOM 738 O O . PHE A 1 95 ? -11.963 3.250 14.179 1.00 97.06 95 PHE A O 1
ATOM 745 N N . PRO A 1 96 ? -12.536 4.761 12.597 1.00 97.75 96 PRO A N 1
ATOM 746 C CA . PRO A 1 96 ? -11.364 4.547 11.756 1.00 97.75 96 PRO A CA 1
ATOM 747 C C . PRO A 1 96 ? -10.161 5.345 12.271 1.00 97.75 96 PRO A C 1
ATOM 749 O O . PRO A 1 96 ? -10.253 6.554 12.489 1.00 97.75 96 PRO A O 1
ATOM 752 N N . LEU A 1 97 ? -9.020 4.681 12.430 1.00 97.56 97 LEU A N 1
ATOM 753 C CA . LEU A 1 97 ? -7.779 5.274 12.924 1.00 97.56 97 LEU A CA 1
ATOM 754 C C . LEU A 1 97 ? -6.537 4.583 12.337 1.00 97.56 97 LEU A C 1
ATOM 756 O O . LEU A 1 97 ? -6.645 3.462 11.834 1.00 97.56 97 LEU A O 1
ATOM 760 N N . PRO A 1 98 ? -5.357 5.231 12.374 1.00 98.00 98 PRO A N 1
ATOM 761 C CA . PRO A 1 98 ? -4.099 4.586 12.021 1.00 98.00 98 PRO A CA 1
ATOM 762 C C . PRO A 1 98 ? -3.839 3.341 12.877 1.00 98.00 98 PRO A C 1
ATOM 764 O O . PRO A 1 98 ? -4.100 3.336 14.081 1.00 98.00 98 PRO A O 1
ATOM 767 N N . ALA A 1 99 ? -3.283 2.292 12.273 1.00 97.94 99 ALA A N 1
ATOM 768 C CA . ALA A 1 99 ? -2.992 1.041 12.972 1.00 97.94 99 ALA A CA 1
ATOM 769 C C . ALA A 1 99 ? -2.028 1.210 14.156 1.00 97.94 99 ALA A C 1
ATOM 771 O O . ALA A 1 99 ? -2.149 0.486 15.142 1.00 97.94 99 ALA A O 1
ATOM 772 N N . ILE A 1 100 ? -1.113 2.179 14.083 1.00 97.56 100 ILE A N 1
ATOM 773 C CA . ILE A 1 100 ? -0.208 2.533 15.183 1.00 97.56 100 ILE A CA 1
ATOM 774 C C . ILE A 1 100 ? -0.951 3.012 16.441 1.00 97.56 100 ILE A C 1
ATOM 776 O O . ILE A 1 100 ? -0.525 2.699 17.549 1.00 97.56 100 ILE A O 1
ATOM 780 N N . ASP A 1 101 ? -2.093 3.681 16.277 1.00 97.81 101 ASP A N 1
ATOM 781 C CA . ASP A 1 101 ? -2.871 4.253 17.383 1.00 97.81 101 ASP A CA 1
ATOM 782 C C . ASP A 1 101 ? -3.949 3.285 17.907 1.00 97.81 101 ASP A C 1
ATOM 784 O O . ASP A 1 101 ? -4.557 3.520 18.957 1.00 97.81 101 ASP A O 1
ATOM 788 N N . LEU A 1 102 ? -4.218 2.189 17.183 1.00 97.94 102 LEU A N 1
ATOM 789 C CA . LEU A 1 102 ? -5.334 1.283 17.466 1.00 97.94 102 LEU A CA 1
ATOM 790 C C . LEU A 1 102 ? -5.260 0.676 18.870 1.00 97.94 102 LEU A C 1
ATOM 792 O O . LEU A 1 102 ? -6.267 0.659 19.578 1.00 97.94 102 LEU A O 1
ATOM 796 N N . ALA A 1 103 ? -4.086 0.194 19.278 1.00 96.88 103 ALA A N 1
ATOM 797 C CA . ALA A 1 103 ? -3.919 -0.480 20.562 1.00 96.88 103 ALA A CA 1
ATOM 798 C C . ALA A 1 103 ? -4.185 0.470 21.743 1.00 96.88 103 ALA A C 1
ATOM 800 O O . ALA A 1 103 ? -4.974 0.149 22.631 1.00 96.88 103 ALA A O 1
ATOM 801 N N . GLU A 1 104 ? -3.593 1.668 21.722 1.00 97.50 104 GLU A N 1
ATOM 802 C CA . GLU A 1 104 ? -3.815 2.687 22.755 1.00 97.50 104 GLU A CA 1
ATOM 803 C C . GLU A 1 104 ? -5.293 3.098 22.816 1.00 97.50 104 GLU A C 1
ATOM 805 O O . GLU A 1 104 ? -5.900 3.156 23.892 1.00 97.50 104 GLU A O 1
ATOM 810 N N . HIS A 1 105 ? -5.910 3.303 21.651 1.00 97.75 105 HIS A N 1
ATOM 811 C CA . HIS A 1 105 ? -7.331 3.602 21.569 1.00 97.75 105 HIS A CA 1
ATOM 812 C C . HIS A 1 105 ? -8.199 2.472 22.146 1.00 97.75 105 HIS A C 1
ATOM 814 O O . HIS A 1 105 ? -9.146 2.754 22.882 1.00 97.75 105 HIS A O 1
ATOM 820 N N . GLN A 1 106 ? -7.915 1.204 21.835 1.00 97.38 106 GLN A N 1
ATOM 821 C CA . GLN A 1 106 ? -8.702 0.054 22.296 1.00 97.38 106 GLN A CA 1
ATOM 822 C C . GLN A 1 106 ? -8.631 -0.156 23.812 1.00 97.38 106 GLN A C 1
ATOM 824 O O . GLN A 1 106 ? -9.623 -0.594 24.407 1.00 97.38 106 GLN A O 1
ATOM 829 N N . GLU A 1 107 ? -7.514 0.192 24.449 1.00 95.88 107 GLU A N 1
ATOM 830 C CA . GLU A 1 107 ? -7.383 0.142 25.908 1.00 95.88 107 GLU A CA 1
ATOM 831 C C . GLU A 1 107 ? -8.321 1.139 26.603 1.00 95.88 107 GLU A C 1
ATOM 833 O O . GLU A 1 107 ? -8.988 0.800 27.584 1.00 95.88 107 GLU A O 1
ATOM 838 N N . VAL A 1 108 ? -8.465 2.353 26.067 1.00 96.31 108 VAL A N 1
ATOM 839 C CA . VAL A 1 108 ? -9.395 3.350 26.626 1.00 96.31 108 VAL A CA 1
ATOM 840 C C . VAL A 1 108 ? -10.834 3.072 26.188 1.00 96.31 108 VAL A C 1
ATOM 842 O O . VAL A 1 108 ? -11.758 3.077 27.006 1.00 96.31 108 VAL A O 1
ATOM 845 N N . CYS A 1 109 ? -11.043 2.810 24.899 1.00 96.50 109 CYS A N 1
ATOM 846 C CA . CYS A 1 109 ? -12.362 2.614 24.311 1.00 96.50 109 CYS A CA 1
ATOM 847 C C . CYS A 1 109 ? -13.055 1.374 24.881 1.00 96.50 109 CYS A C 1
ATOM 849 O O . CYS A 1 109 ? -14.215 1.459 25.278 1.00 96.50 109 CYS A O 1
ATOM 851 N N . GLY A 1 110 ? -12.341 0.253 25.020 1.00 95.50 110 GLY A N 1
ATOM 852 C CA . GLY A 1 110 ? -12.904 -0.995 25.540 1.00 95.50 110 GLY A CA 1
ATOM 853 C C . GLY A 1 110 ? -13.394 -0.905 26.989 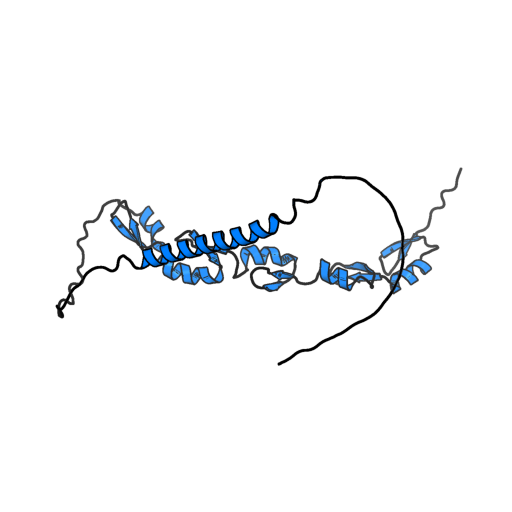1.00 95.50 110 GLY A C 1
ATOM 854 O O . GLY A 1 110 ? -14.300 -1.646 27.373 1.00 95.50 110 GLY A O 1
ATOM 855 N N . ASN A 1 111 ? -12.838 0.026 27.773 1.00 95.25 111 ASN A N 1
ATOM 856 C CA . ASN A 1 111 ? -13.234 0.296 29.157 1.00 95.25 111 ASN A CA 1
ATOM 857 C C . ASN A 1 111 ? -14.460 1.215 29.284 1.00 95.25 111 ASN A C 1
ATOM 859 O O . ASN A 1 111 ? -15.034 1.316 30.373 1.00 95.25 111 ASN A O 1
ATOM 863 N N . ARG A 1 112 ? -14.890 1.875 28.199 1.00 95.62 112 ARG A N 1
ATOM 864 C CA . ARG A 1 112 ? -16.145 2.639 28.191 1.00 95.62 112 ARG A CA 1
ATOM 865 C C . ARG A 1 112 ? -17.316 1.692 28.427 1.00 95.62 112 ARG A C 1
ATOM 867 O O . ARG A 1 112 ? -17.311 0.556 27.958 1.00 95.62 112 ARG A O 1
ATOM 874 N N . THR A 1 113 ? -18.315 2.170 29.160 1.00 95.19 113 THR A N 1
ATOM 875 C CA . THR A 1 113 ? -19.533 1.411 29.446 1.00 95.19 113 THR A CA 1
ATOM 876 C C . THR A 1 113 ? -20.723 1.975 28.686 1.00 95.19 113 THR A C 1
ATOM 878 O O . THR A 1 113 ? -20.834 3.186 28.494 1.00 95.19 113 THR A O 1
ATOM 881 N N . GLU A 1 114 ? -21.619 1.084 28.276 1.00 93.12 114 GLU A N 1
ATOM 882 C CA . GLU A 1 114 ? -22.919 1.408 27.695 1.00 93.12 114 GLU A CA 1
ATOM 883 C C . GLU A 1 114 ? -24.024 0.743 28.515 1.00 93.12 114 GLU A C 1
ATOM 885 O O . GLU A 1 114 ? -23.815 -0.289 29.159 1.00 93.12 114 GLU A O 1
ATOM 890 N N . LEU A 1 115 ? -25.199 1.368 28.536 1.00 94.50 115 LEU A N 1
ATOM 891 C CA . LEU A 1 115 ? -26.347 0.845 29.261 1.00 94.50 115 LEU A CA 1
ATOM 892 C C . LEU A 1 115 ? -27.001 -0.269 28.440 1.00 94.50 115 LEU A C 1
ATOM 894 O O . LEU A 1 115 ? -27.490 -0.026 27.339 1.00 94.50 115 LEU A O 1
ATOM 898 N N . CYS A 1 116 ? -27.067 -1.477 28.992 1.00 94.69 116 CYS A N 1
ATOM 899 C CA . CYS A 1 116 ? -27.850 -2.552 28.400 1.00 94.69 116 CYS A CA 1
ATOM 900 C C . CYS A 1 116 ? -29.345 -2.267 28.571 1.00 94.69 116 CYS A C 1
ATOM 902 O O . CYS A 1 116 ? -29.834 -2.197 29.694 1.00 94.69 116 CYS A O 1
ATOM 904 N N . HIS A 1 117 ? -30.093 -2.171 27.473 1.00 91.38 117 HIS A N 1
ATOM 905 C CA . HIS A 1 117 ? -31.533 -1.890 27.515 1.00 91.38 117 HIS A CA 1
ATOM 906 C C . HIS A 1 117 ? -32.389 -3.051 28.042 1.00 91.38 117 HIS A C 1
ATOM 908 O O . HIS A 1 117 ? -33.540 -2.836 28.406 1.00 91.38 117 HIS A O 1
ATOM 914 N N . LEU A 1 118 ? -31.844 -4.272 28.089 1.00 91.44 118 LEU A N 1
ATOM 915 C CA . LEU A 1 118 ? -32.569 -5.450 28.569 1.00 91.44 118 LEU A CA 1
ATOM 916 C C . LEU A 1 118 ? -32.521 -5.565 30.095 1.00 91.44 118 LEU A C 1
ATOM 918 O O . LEU A 1 118 ? -33.544 -5.788 30.724 1.00 91.44 118 LEU A O 1
ATOM 922 N N . CYS A 1 119 ? -31.343 -5.406 30.705 1.00 93.44 119 CYS A N 1
ATOM 923 C CA . CYS A 1 119 ? -31.174 -5.553 32.158 1.00 93.44 119 CYS A CA 1
ATOM 924 C C . CYS A 1 119 ? -30.832 -4.245 32.890 1.00 93.44 119 CYS A C 1
ATOM 926 O O . CYS A 1 119 ? -30.598 -4.273 34.095 1.00 93.44 119 CYS A O 1
ATOM 928 N N . ASN A 1 120 ? -30.760 -3.108 32.189 1.00 92.12 120 ASN A N 1
ATOM 929 C CA . ASN A 1 120 ? -30.392 -1.791 32.727 1.00 92.12 120 ASN A CA 1
ATOM 930 C C . ASN A 1 120 ? -29.046 -1.745 33.479 1.00 92.12 120 ASN A C 1
ATOM 932 O O . ASN A 1 120 ? -28.817 -0.856 34.299 1.00 92.12 120 ASN A O 1
ATOM 936 N N . ARG A 1 121 ? -28.122 -2.672 33.185 1.00 91.44 121 ARG A N 1
ATOM 937 C CA . ARG A 1 121 ? -26.750 -2.652 33.719 1.00 91.44 121 ARG A CA 1
ATOM 938 C C . ARG A 1 121 ? -25.806 -1.922 32.772 1.00 91.44 121 ARG A C 1
ATOM 940 O O . ARG A 1 121 ? -25.911 -2.066 31.556 1.00 91.44 121 ARG A O 1
ATOM 947 N N . TYR A 1 122 ? -24.859 -1.179 33.337 1.00 94.31 122 TYR A N 1
ATOM 948 C CA . TYR A 1 122 ? -23.724 -0.647 32.587 1.00 94.31 122 TYR A CA 1
ATOM 949 C C . TYR A 1 122 ? -22.734 -1.773 32.302 1.00 94.31 122 TYR A C 1
ATOM 951 O O . TYR A 1 122 ? -22.229 -2.412 33.225 1.00 94.31 122 TYR A O 1
ATOM 959 N N . VAL A 1 123 ? -22.464 -2.011 31.025 1.00 94.81 123 VAL A N 1
ATOM 960 C CA . VAL A 1 123 ? -21.599 -3.089 30.541 1.00 94.81 123 VAL A CA 1
ATOM 961 C C . VAL A 1 123 ? -20.451 -2.466 29.766 1.00 94.81 123 VAL A C 1
ATOM 963 O O . VAL A 1 123 ? -20.669 -1.552 28.972 1.00 94.81 123 VAL A O 1
ATOM 966 N N . ARG A 1 124 ? -19.220 -2.930 29.995 1.00 95.94 124 ARG A N 1
ATOM 967 C CA . ARG A 1 124 ? -18.054 -2.461 29.234 1.00 95.94 124 ARG A CA 1
ATOM 968 C C . ARG A 1 124 ? -18.143 -2.917 27.784 1.00 95.94 124 ARG A C 1
ATOM 970 O O . ARG A 1 124 ? -18.555 -4.045 27.524 1.00 95.94 124 ARG A O 1
ATOM 977 N N . LEU A 1 125 ? -17.677 -2.091 26.851 1.00 95.44 125 LEU A N 1
ATOM 978 C CA . LEU A 1 125 ? -17.700 -2.428 25.426 1.00 95.44 125 LEU A CA 1
ATOM 979 C C . LEU A 1 125 ? -16.959 -3.738 25.122 1.00 95.44 125 LEU A C 1
ATOM 981 O O . LEU A 1 125 ? -17.482 -4.572 24.385 1.00 95.44 125 LEU A O 1
ATOM 985 N N . ARG A 1 126 ? -15.806 -3.982 25.764 1.00 95.56 126 ARG A N 1
ATOM 986 C CA . ARG A 1 126 ? -15.056 -5.246 25.612 1.00 95.56 126 ARG A CA 1
ATOM 987 C C . ARG A 1 126 ? -15.829 -6.478 26.105 1.00 95.56 126 ARG A C 1
ATOM 989 O O . ARG A 1 126 ? -15.587 -7.588 25.644 1.00 95.56 126 ARG A O 1
ATOM 996 N N . GLU A 1 127 ? -16.767 -6.297 27.028 1.00 94.50 127 GLU A N 1
ATOM 997 C CA . GLU A 1 127 ? -17.565 -7.372 27.627 1.00 94.50 127 GLU A CA 1
ATOM 998 C C . GLU A 1 127 ? -18.948 -7.516 26.963 1.00 94.50 127 GLU A C 1
ATOM 1000 O O . GLU A 1 127 ? -19.698 -8.430 27.308 1.00 94.50 127 GLU A O 1
ATOM 1005 N N . ARG A 1 128 ? -19.291 -6.651 25.993 1.00 91.94 128 ARG A N 1
ATOM 1006 C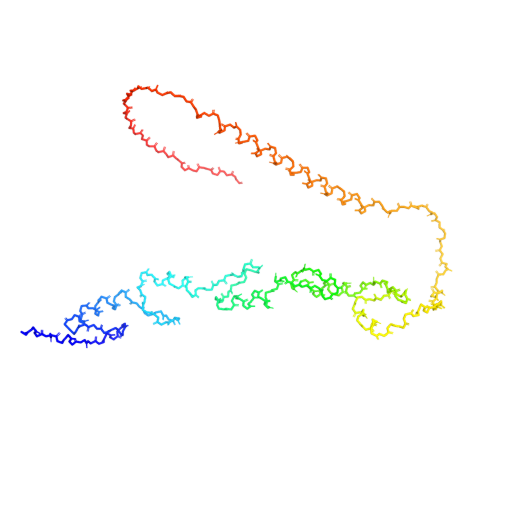 CA . ARG A 1 128 ? -20.640 -6.553 25.411 1.00 91.94 128 ARG A CA 1
ATOM 1007 C C . ARG A 1 128 ? -21.130 -7.869 24.811 1.00 91.94 128 ARG A C 1
ATOM 1009 O O . ARG A 1 128 ? -22.229 -8.297 25.139 1.00 91.94 128 ARG A O 1
ATOM 1016 N N . TYR A 1 129 ? -20.305 -8.542 24.010 1.00 91.38 129 TYR A N 1
ATOM 1017 C CA . TYR A 1 129 ? -20.664 -9.822 23.383 1.00 91.38 129 TYR A CA 1
ATOM 1018 C C . TYR A 1 129 ? -20.944 -10.931 24.419 1.00 91.38 129 TYR A C 1
ATOM 1020 O O . TYR A 1 129 ? -21.926 -11.673 24.339 1.00 91.38 129 TYR A O 1
ATOM 1028 N N . ASN A 1 130 ? -20.109 -11.006 25.460 1.00 92.75 130 ASN A N 1
ATOM 1029 C CA . ASN A 1 130 ? -20.289 -11.964 26.554 1.00 92.75 130 ASN A CA 1
ATOM 1030 C C . ASN A 1 130 ? -21.531 -11.645 27.393 1.00 92.75 130 ASN A C 1
ATOM 1032 O O . ASN A 1 130 ? -22.194 -12.553 27.893 1.00 92.75 130 ASN A O 1
ATOM 1036 N N . HIS A 1 131 ? -21.846 -10.361 27.559 1.00 94.12 131 HIS A N 1
ATOM 1037 C CA . HIS A 1 131 ? -23.060 -9.938 28.233 1.00 94.12 131 HIS A CA 1
ATOM 1038 C C . HIS A 1 131 ? -24.303 -10.281 27.418 1.00 94.12 131 HIS A C 1
ATOM 1040 O O . HIS A 1 131 ? -25.233 -10.841 27.979 1.00 94.12 131 HIS A O 1
ATOM 1046 N N . GLU A 1 132 ? -24.321 -9.971 26.122 1.00 91.06 132 GLU A N 1
ATOM 1047 C CA . GLU A 1 132 ? -25.466 -10.192 25.233 1.00 91.06 132 GLU A CA 1
ATOM 1048 C C . GLU A 1 132 ? -25.895 -11.664 25.214 1.00 91.06 132 GLU A C 1
ATOM 1050 O O . GLU A 1 132 ? -27.064 -11.968 25.434 1.00 91.06 132 GLU A O 1
ATOM 1055 N N . SER A 1 133 ? -24.935 -12.585 25.094 1.00 92.75 133 SER A N 1
ATOM 1056 C CA . SER A 1 133 ? -25.196 -14.034 25.113 1.00 92.75 133 SER A CA 1
ATOM 1057 C C . SER A 1 133 ? -25.712 -14.578 26.453 1.00 92.75 133 SER A C 1
ATOM 1059 O O . SER A 1 133 ? -26.321 -15.647 26.492 1.00 92.75 133 SER A O 1
ATOM 1061 N N . ARG A 1 134 ? -25.475 -13.868 27.561 1.00 91.06 134 ARG A N 1
ATOM 1062 C CA . ARG A 1 134 ? -25.851 -14.287 28.926 1.00 91.06 134 ARG A CA 1
ATOM 1063 C C . ARG A 1 134 ? -26.875 -13.352 29.565 1.00 91.06 134 ARG A C 1
ATOM 1065 O O . ARG A 1 134 ? -27.155 -13.476 30.759 1.00 91.06 134 ARG A O 1
ATOM 1072 N N . CYS A 1 135 ? -27.400 -12.391 28.809 1.00 92.81 135 CYS A N 1
ATOM 1073 C CA . CYS A 1 135 ? -28.277 -11.368 29.343 1.00 92.81 135 CYS A CA 1
ATOM 1074 C C . CYS A 1 135 ? -29.633 -11.990 29.655 1.00 92.81 135 CYS A C 1
ATOM 1076 O O . CYS A 1 135 ? -30.371 -12.391 28.763 1.00 92.81 135 CYS A O 1
ATOM 1078 N N . THR A 1 136 ? -29.980 -12.047 30.936 1.00 86.62 136 THR A N 1
ATOM 1079 C CA . THR A 1 136 ? -31.263 -12.593 31.387 1.00 86.62 136 THR A CA 1
ATOM 1080 C C . THR A 1 136 ? -32.426 -11.618 31.201 1.00 86.62 136 THR A C 1
ATOM 1082 O O . THR A 1 136 ? -33.563 -11.994 31.454 1.00 86.62 136 THR A O 1
ATOM 1085 N N . GLY A 1 137 ? -32.169 -10.366 30.794 1.00 82.50 137 GLY A N 1
ATOM 1086 C CA . GLY A 1 137 ? -33.198 -9.328 30.629 1.00 82.50 137 GLY A CA 1
ATOM 1087 C C . GLY A 1 137 ? -33.921 -8.935 31.920 1.00 82.50 137 GLY A C 1
ATOM 1088 O O . GLY A 1 137 ? -34.868 -8.158 31.902 1.00 82.50 137 GLY A O 1
ATOM 1089 N N . ILE A 1 138 ? -33.474 -9.463 33.057 1.00 79.25 138 ILE A N 1
ATOM 1090 C CA . ILE A 1 138 ? -33.983 -9.088 34.363 1.00 79.25 138 ILE A CA 1
ATOM 1091 C C . ILE A 1 138 ? -33.096 -7.948 34.838 1.00 79.25 138 ILE A C 1
ATOM 1093 O O . ILE A 1 138 ? -31.887 -8.123 35.021 1.00 79.25 138 ILE A O 1
ATOM 1097 N N . ALA A 1 139 ? -33.697 -6.773 35.022 1.00 67.62 139 ALA A N 1
ATOM 1098 C CA . ALA A 1 139 ? -33.109 -5.750 35.865 1.00 67.62 139 ALA A CA 1
ATOM 1099 C C . ALA A 1 139 ? -33.063 -6.335 37.276 1.00 67.62 139 ALA A C 1
ATOM 1101 O O . ALA A 1 139 ? -34.043 -6.302 38.020 1.00 67.62 139 ALA A O 1
ATOM 1102 N N . GLU A 1 140 ? -31.948 -6.976 37.616 1.00 61.38 140 GLU A N 1
ATOM 1103 C CA . GLU A 1 140 ? -31.674 -7.281 39.004 1.00 61.38 140 GLU A CA 1
ATOM 1104 C C . GLU A 1 140 ? -31.652 -5.933 39.714 1.00 61.38 140 GLU A C 1
ATOM 1106 O O . GLU A 1 140 ? -30.739 -5.130 39.510 1.00 61.38 140 GLU A O 1
ATOM 1111 N N . ASN A 1 141 ? -32.671 -5.691 40.539 1.00 53.75 141 ASN A N 1
ATOM 1112 C CA . ASN A 1 141 ? -32.640 -4.695 41.599 1.00 53.75 141 ASN A CA 1
ATOM 1113 C C . ASN A 1 141 ? -31.589 -5.148 42.621 1.00 53.75 141 ASN A C 1
ATOM 1115 O O . ASN A 1 141 ? -31.901 -5.488 43.757 1.00 53.75 141 ASN A O 1
ATOM 1119 N N . ASN A 1 142 ? -30.334 -5.244 42.193 1.00 52.28 142 ASN A N 1
ATOM 1120 C CA . ASN A 1 142 ? -29.205 -5.435 43.070 1.00 52.28 142 ASN A CA 1
ATOM 1121 C C . ASN A 1 142 ? -28.883 -4.042 43.616 1.00 52.28 142 ASN A C 1
ATOM 1123 O O . ASN A 1 142 ? -27.921 -3.384 43.219 1.00 52.28 142 ASN A O 1
ATOM 1127 N N . GLU A 1 143 ? -29.760 -3.567 44.505 1.00 56.44 143 GLU A N 1
ATOM 1128 C CA . GLU A 1 143 ? -29.354 -2.679 45.586 1.00 56.44 143 GLU A CA 1
ATOM 1129 C C . GLU A 1 143 ? -28.294 -3.444 46.385 1.00 56.44 143 GLU A C 1
ATOM 1131 O O . GLU A 1 143 ? -28.581 -4.197 47.312 1.00 56.44 143 GLU A O 1
ATOM 1136 N N . GLY A 1 144 ? -27.054 -3.350 45.916 1.00 47.22 144 GLY A N 1
ATOM 1137 C CA . GLY A 1 144 ? -25.985 -4.239 46.325 1.00 47.22 144 GLY A CA 1
ATOM 1138 C C . GLY A 1 144 ? -24.663 -3.505 46.379 1.00 47.22 144 GLY A C 1
ATOM 1139 O O . GLY A 1 144 ? -23.951 -3.396 45.386 1.00 47.22 144 GLY A O 1
ATOM 1140 N N . SER A 1 145 ? -24.325 -3.090 47.598 1.00 45.34 145 SER A N 1
ATOM 1141 C CA . SER A 1 145 ? -23.008 -2.638 48.045 1.00 45.34 145 SER A CA 1
ATOM 1142 C C . SER A 1 145 ? -22.673 -1.171 47.778 1.00 45.34 145 SER A C 1
ATOM 1144 O O . SER A 1 145 ? -21.679 -0.837 47.127 1.00 45.34 145 SER A O 1
ATOM 1146 N N . SER A 1 146 ? -23.431 -0.298 48.448 1.00 46.59 146 SER A N 1
ATOM 1147 C CA . SER A 1 146 ? -22.858 0.913 49.039 1.00 46.59 146 SER A CA 1
ATOM 1148 C C . SER A 1 146 ? -21.491 0.575 49.645 1.00 46.59 146 SER A C 1
ATOM 1150 O O . SER A 1 146 ? -21.390 -0.168 50.621 1.00 46.59 146 SER A O 1
ATOM 1152 N N . ARG A 1 147 ? -20.411 1.094 49.055 1.00 47.47 147 ARG A N 1
ATOM 1153 C CA . ARG A 1 147 ? -19.171 1.298 49.804 1.00 47.47 147 ARG A CA 1
ATOM 1154 C C . ARG A 1 147 ? -19.398 2.521 50.687 1.00 47.47 147 ARG 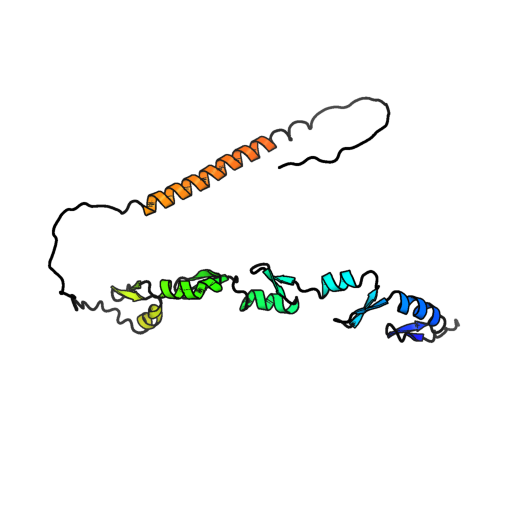A C 1
ATOM 1156 O O . ARG A 1 147 ? -18.833 3.582 50.439 1.00 47.47 147 ARG A O 1
ATOM 1163 N N . ASP A 1 148 ? -20.223 2.354 51.716 1.00 47.66 148 ASP A N 1
ATOM 1164 C CA . ASP A 1 148 ? -20.287 3.251 52.865 1.00 47.66 148 ASP A CA 1
ATOM 1165 C C . ASP A 1 148 ? -19.015 3.062 53.694 1.00 47.66 148 ASP A C 1
ATOM 1167 O O . ASP A 1 148 ? -19.021 2.433 54.744 1.00 47.66 148 ASP A O 1
ATOM 1171 N N . VAL A 1 149 ? -17.892 3.593 53.202 1.00 49.00 149 VAL A N 1
ATOM 1172 C CA . VAL A 1 149 ? -16.788 4.060 54.050 1.00 49.00 149 VAL A CA 1
ATOM 1173 C C . VAL A 1 149 ? -16.160 5.282 53.381 1.00 49.00 149 VAL A C 1
ATOM 1175 O O . VAL A 1 149 ? -15.125 5.186 52.718 1.00 49.00 149 VAL A O 1
ATOM 1178 N N . ARG A 1 150 ? -16.818 6.435 53.545 1.00 44.72 150 ARG A N 1
ATOM 1179 C CA . ARG A 1 150 ? -16.221 7.712 53.998 1.00 44.72 150 ARG A CA 1
ATOM 1180 C C . ARG A 1 150 ? -17.261 8.835 53.905 1.00 44.72 150 ARG A C 1
ATOM 1182 O O . ARG A 1 150 ? -17.213 9.682 53.020 1.00 44.72 150 ARG A O 1
ATOM 1189 N N . ALA A 1 151 ? -18.183 8.845 54.864 1.00 39.94 151 ALA A N 1
ATOM 1190 C CA . ALA A 1 151 ? -18.933 10.037 55.243 1.00 39.94 151 ALA A CA 1
ATOM 1191 C C . ALA A 1 151 ? -18.291 10.639 56.506 1.00 39.94 151 ALA A C 1
ATOM 1193 O O . ALA A 1 151 ? -18.605 10.232 57.619 1.00 39.94 151 ALA A O 1
ATOM 1194 N N . ALA A 1 152 ? -17.328 11.535 56.287 1.00 44.94 152 ALA A N 1
ATOM 1195 C CA . ALA A 1 152 ? -16.818 12.608 57.156 1.00 44.94 152 ALA A CA 1
ATOM 1196 C C . ALA A 1 152 ? -15.576 13.137 56.406 1.00 44.94 152 ALA A C 1
ATOM 1198 O O . ALA A 1 152 ? -14.648 12.375 56.170 1.00 44.94 152 ALA A O 1
ATOM 1199 N N . GLU A 1 153 ? -15.492 14.347 55.865 1.00 42.88 153 GLU A N 1
ATOM 1200 C CA . GLU A 1 153 ? -16.008 15.641 56.295 1.00 42.88 153 GLU A CA 1
ATOM 1201 C C . GLU A 1 153 ? -16.162 16.588 55.088 1.00 42.88 153 GLU A C 1
ATOM 1203 O O . GLU A 1 153 ? -15.583 16.369 54.023 1.00 42.88 153 GLU A O 1
ATOM 1208 N N . ARG A 1 154 ? -16.828 17.717 55.368 1.00 41.91 154 ARG A N 1
ATOM 1209 C CA . ARG A 1 154 ? -16.912 18.987 54.624 1.00 41.91 154 ARG A CA 1
ATOM 1210 C C . ARG A 1 154 ? -18.151 19.180 53.761 1.00 41.91 154 ARG A C 1
ATOM 1212 O O . ARG A 1 154 ? -18.114 19.240 52.536 1.00 41.91 154 ARG A O 1
ATOM 1219 N N . GLU A 1 155 ? -19.234 19.494 54.466 1.00 40.84 155 GLU A N 1
ATOM 1220 C CA . GLU A 1 155 ? -20.032 20.655 54.082 1.00 40.84 155 GLU A CA 1
ATOM 1221 C C . GLU A 1 155 ? -19.129 21.896 53.982 1.00 40.84 155 GLU A C 1
ATOM 1223 O O . GLU A 1 155 ? -18.559 22.326 54.981 1.00 40.84 155 GLU A O 1
ATOM 1228 N N . GLN A 1 156 ? -19.023 22.488 52.790 1.00 39.47 156 GLN A N 1
ATOM 1229 C CA . GLN A 1 156 ? -19.334 23.908 52.598 1.00 39.47 156 GLN A CA 1
ATOM 1230 C C . GLN A 1 156 ? -19.378 24.294 51.110 1.00 39.47 156 GLN A C 1
ATOM 1232 O O . GLN A 1 156 ? -18.435 24.081 50.357 1.00 39.47 156 GLN A O 1
ATOM 1237 N N . ALA A 1 157 ? -20.495 24.943 50.762 1.00 32.19 157 ALA A N 1
ATOM 1238 C CA . ALA A 1 157 ? -20.746 25.818 49.613 1.00 32.19 157 ALA A CA 1
ATOM 1239 C C . ALA A 1 157 ? -20.958 25.205 48.201 1.00 32.19 157 ALA A C 1
ATOM 1241 O O . ALA A 1 157 ? -20.056 24.756 47.506 1.00 32.19 157 ALA A O 1
ATOM 1242 N N . ARG A 1 158 ? -22.210 25.326 47.732 1.00 36.41 158 ARG A N 1
ATOM 1243 C CA . ARG A 1 158 ? -22.672 25.331 46.320 1.00 36.41 158 ARG A CA 1
ATOM 1244 C C . ARG A 1 158 ? -22.158 26.601 45.579 1.00 36.41 158 ARG A C 1
ATOM 1246 O O . ARG A 1 158 ? -21.880 27.565 46.288 1.00 36.41 158 ARG A O 1
ATOM 1253 N N . PRO A 1 159 ? -22.135 26.701 44.215 1.00 41.47 159 PRO A N 1
ATOM 1254 C CA . PRO A 1 159 ? -23.274 26.348 43.349 1.00 41.47 159 PRO A CA 1
ATOM 1255 C C . PRO A 1 159 ? -23.004 25.757 41.937 1.00 41.47 159 PRO A C 1
ATOM 1257 O O . PRO A 1 159 ? -22.095 26.122 41.210 1.00 41.47 159 PRO A O 1
ATOM 1260 N N . ARG A 1 160 ? -23.936 24.880 41.536 1.00 40.56 160 ARG A N 1
ATOM 1261 C CA . ARG A 1 160 ? -24.677 24.786 40.255 1.00 40.56 160 ARG A CA 1
ATOM 1262 C C . ARG A 1 160 ? -24.021 25.263 38.928 1.00 40.56 160 ARG A C 1
ATOM 1264 O O . ARG A 1 160 ? -23.802 26.447 38.722 1.00 40.56 160 ARG A O 1
ATOM 1271 N N . ARG A 1 161 ? -24.066 24.326 37.957 1.00 42.62 161 ARG A N 1
ATOM 1272 C CA . ARG A 1 161 ? -24.056 24.430 36.469 1.00 42.62 161 ARG A CA 1
ATOM 1273 C C . ARG A 1 161 ? -22.700 24.612 35.766 1.00 42.62 161 ARG A C 1
ATOM 1275 O O . ARG A 1 161 ? -22.281 25.725 35.488 1.00 42.62 161 ARG A O 1
ATOM 1282 N N . GLN A 1 162 ? -22.171 23.506 35.237 1.00 38.97 162 GLN A N 1
ATOM 1283 C CA . GLN A 1 162 ? -21.333 23.503 34.030 1.00 38.97 162 GLN A CA 1
ATOM 1284 C C . GLN A 1 162 ? -21.808 22.412 33.056 1.00 38.97 162 GLN A C 1
ATOM 1286 O O . GLN A 1 162 ? -21.211 21.357 32.918 1.00 38.97 162 GLN A O 1
ATOM 1291 N N . ALA A 1 163 ? -22.925 22.680 32.376 1.00 42.03 163 ALA A N 1
ATOM 1292 C CA . ALA A 1 163 ? -23.384 21.919 31.204 1.00 42.03 163 ALA A CA 1
ATOM 1293 C C . ALA A 1 163 ? -23.326 22.772 29.916 1.00 42.03 163 ALA A C 1
ATOM 1295 O O . ALA A 1 163 ? -23.990 22.474 28.931 1.00 42.03 163 ALA A O 1
ATOM 1296 N N . SER A 1 164 ? -22.561 23.873 29.920 1.00 50.88 164 SER A N 1
ATOM 1297 C CA . SER A 1 164 ? -22.571 24.885 28.848 1.00 50.88 164 SER A CA 1
ATOM 1298 C C . SER A 1 164 ? -21.226 25.077 28.131 1.00 50.88 164 SER A C 1
ATOM 1300 O O . SER A 1 164 ? -21.171 25.895 27.211 1.00 50.88 164 SER A O 1
ATOM 1302 N N . GLU A 1 165 ? -20.147 24.383 28.501 1.00 44.81 165 GLU A N 1
ATOM 1303 C CA . GLU A 1 165 ? -18.834 24.662 27.893 1.00 44.81 165 GLU A CA 1
ATOM 1304 C C . GLU A 1 165 ? -18.550 23.838 26.625 1.00 44.81 165 GLU A C 1
ATOM 1306 O O . GLU A 1 165 ? -17.994 24.367 25.664 1.00 44.81 165 GLU A O 1
ATOM 1311 N N . TYR A 1 166 ? -19.025 22.589 26.547 1.00 45.19 166 TYR A N 1
ATOM 1312 C CA . TYR A 1 166 ? -18.803 21.740 25.365 1.00 45.19 166 TYR A CA 1
ATOM 1313 C C . TYR A 1 166 ? -19.622 22.198 24.142 1.00 45.19 166 TYR A C 1
ATOM 1315 O O . TYR A 1 166 ? -19.161 22.125 23.004 1.00 45.19 166 TYR A O 1
ATOM 1323 N N . SER A 1 167 ? -20.813 22.764 24.379 1.00 46.50 167 SER A N 1
ATOM 1324 C CA . SER A 1 167 ? -21.688 23.292 23.322 1.00 46.50 167 SER A CA 1
ATOM 1325 C C . SER A 1 167 ? -21.152 24.598 22.712 1.00 46.50 167 SER A C 1
ATOM 1327 O O . SER A 1 167 ? -21.173 24.760 21.495 1.00 46.50 167 SER A O 1
ATOM 1329 N N . ARG A 1 168 ? -20.551 25.500 23.510 1.00 52.50 168 ARG A N 1
ATOM 1330 C CA . ARG A 1 168 ? -19.961 26.748 22.979 1.00 52.50 168 ARG A CA 1
ATOM 1331 C C . ARG A 1 168 ? -18.737 26.501 22.115 1.00 52.50 168 ARG A C 1
ATOM 1333 O O . ARG A 1 168 ? -18.610 27.151 21.087 1.00 52.50 168 ARG A O 1
ATOM 1340 N N . ARG A 1 169 ? -17.869 25.552 22.482 1.00 51.66 169 ARG A N 1
ATOM 1341 C CA . ARG A 1 169 ? -16.699 25.223 21.653 1.00 51.66 169 ARG A CA 1
ATOM 1342 C C . ARG A 1 169 ? -17.147 24.660 20.302 1.00 51.66 169 ARG A C 1
ATOM 1344 O O . ARG A 1 169 ? -16.685 25.145 19.278 1.00 51.66 169 ARG A O 1
ATOM 1351 N N . ARG A 1 170 ? -18.139 23.760 20.275 1.00 54.19 170 ARG A N 1
ATOM 1352 C CA . ARG A 1 170 ? -18.698 23.216 19.022 1.00 54.19 170 ARG A CA 1
ATOM 1353 C C . ARG A 1 170 ? -19.383 24.281 18.151 1.00 54.19 170 ARG A C 1
ATOM 1355 O O . ARG A 1 170 ? -19.162 24.279 16.947 1.00 54.19 170 ARG A O 1
ATOM 1362 N N . ILE A 1 171 ? -20.127 25.220 18.749 1.00 57.78 171 ILE A N 1
ATOM 1363 C CA . ILE A 1 171 ? -20.795 26.323 18.029 1.00 57.78 171 ILE A CA 1
ATOM 1364 C C . ILE A 1 171 ? -19.777 27.339 17.477 1.00 57.78 171 ILE A C 1
ATOM 1366 O O . ILE A 1 171 ? -19.901 27.779 16.333 1.00 57.78 171 ILE A O 1
ATOM 1370 N N . LEU A 1 172 ? -18.734 27.675 18.242 1.00 58.19 172 LEU A N 1
ATOM 1371 C CA . LEU A 1 172 ? -17.668 28.580 17.796 1.00 58.19 172 LEU A CA 1
ATOM 1372 C C . LEU A 1 172 ? -16.821 27.959 16.672 1.00 58.19 172 LEU A C 1
ATOM 1374 O O . LEU A 1 172 ? -16.501 28.656 15.710 1.00 58.19 172 LEU A O 1
ATOM 1378 N N . PHE A 1 173 ? -16.534 26.652 16.728 1.00 55.53 173 PHE A N 1
ATOM 1379 C CA . PHE A 1 173 ? -15.855 25.948 15.633 1.00 55.53 173 PHE A CA 1
ATOM 1380 C C . PHE A 1 173 ? -16.713 25.891 14.359 1.00 55.53 173 PHE A C 1
ATOM 1382 O O . PHE A 1 173 ? -16.185 26.102 13.271 1.00 55.53 173 PHE A O 1
ATOM 1389 N N . THR A 1 174 ? -18.035 25.703 14.461 1.00 58.12 174 THR A N 1
ATOM 1390 C CA . THR A 1 174 ? -18.914 25.734 13.276 1.00 58.12 174 THR A CA 1
ATOM 1391 C C . THR A 1 174 ? -19.048 27.128 12.659 1.00 58.12 174 THR A C 1
ATOM 1393 O O . THR A 1 174 ? -19.031 27.237 11.437 1.00 58.12 174 THR A O 1
ATOM 1396 N N . ILE A 1 175 ? -19.103 28.196 13.467 1.00 58.41 175 ILE A N 1
ATOM 1397 C CA . ILE A 1 175 ? -19.210 29.580 12.966 1.00 58.41 175 ILE A CA 1
ATOM 1398 C C . ILE A 1 175 ? -17.901 30.026 12.288 1.00 58.41 175 ILE A C 1
ATOM 1400 O O . ILE A 1 175 ? -17.942 30.705 11.261 1.00 58.41 175 ILE A O 1
ATOM 1404 N N . ALA A 1 176 ? -16.742 29.598 12.803 1.00 56.75 176 ALA A N 1
ATOM 1405 C CA . ALA A 1 176 ? -15.443 29.880 12.189 1.00 56.75 176 ALA A CA 1
ATOM 1406 C C . ALA A 1 176 ? -15.270 29.173 10.829 1.00 56.75 176 ALA A C 1
ATOM 1408 O O . ALA A 1 176 ? -14.788 29.785 9.877 1.00 56.75 176 ALA A O 1
ATOM 1409 N N . ILE A 1 177 ? -15.724 27.920 10.704 1.00 59.50 177 ILE A N 1
ATOM 1410 C CA . ILE A 1 177 ? -15.618 27.144 9.455 1.00 59.50 177 ILE A CA 1
ATOM 1411 C C . ILE A 1 177 ? -16.552 27.706 8.369 1.00 59.50 177 ILE A C 1
ATOM 1413 O O . ILE A 1 177 ? -16.137 27.847 7.217 1.00 59.50 177 ILE A O 1
ATOM 1417 N N . THR A 1 178 ? -17.780 28.110 8.716 1.00 57.56 178 THR A N 1
ATOM 1418 C CA . THR A 1 178 ? -18.697 28.734 7.743 1.00 57.56 178 THR A CA 1
ATOM 1419 C C . THR A 1 178 ? -18.294 30.166 7.378 1.00 57.56 178 THR A C 1
ATOM 1421 O O . THR A 1 178 ? -18.481 30.576 6.236 1.00 57.56 178 THR A O 1
ATOM 1424 N N . GLY A 1 179 ? -17.699 30.928 8.304 1.00 56.81 179 GLY A N 1
ATOM 1425 C CA . GLY A 1 179 ? -17.229 32.294 8.040 1.00 56.81 179 GLY A CA 1
ATOM 1426 C C . GLY A 1 179 ? -16.037 32.355 7.077 1.00 56.81 179 GLY A C 1
ATOM 1427 O O . GLY A 1 179 ? -16.005 33.204 6.185 1.00 56.81 179 GLY A O 1
ATOM 1428 N N . ILE A 1 180 ? -15.093 31.415 7.197 1.00 60.28 180 ILE A N 1
ATOM 1429 C CA . ILE A 1 180 ? -13.927 31.321 6.300 1.00 60.28 180 ILE A CA 1
ATOM 1430 C C . ILE A 1 180 ? -14.356 30.921 4.875 1.00 60.28 180 ILE A C 1
ATOM 1432 O O . ILE A 1 180 ? -13.835 31.469 3.903 1.00 60.28 180 ILE A O 1
ATOM 1436 N N . ALA A 1 181 ? -15.356 30.043 4.727 1.00 58.88 181 ALA A N 1
ATOM 1437 C CA . ALA A 1 181 ? -15.882 29.641 3.418 1.00 58.88 181 ALA A CA 1
ATOM 1438 C C . ALA A 1 181 ? -16.562 30.798 2.654 1.00 58.88 181 ALA A C 1
ATOM 1440 O O . ALA A 1 181 ? -16.399 30.916 1.439 1.00 58.88 181 ALA A O 1
ATOM 1441 N N . VAL A 1 182 ? -17.275 31.689 3.354 1.00 60.06 182 VAL A N 1
ATOM 1442 C CA . VAL A 1 182 ? -17.955 32.843 2.734 1.00 60.06 182 VAL A CA 1
ATOM 1443 C C . VAL A 1 182 ? -16.957 33.932 2.312 1.00 60.06 182 VAL A C 1
ATOM 1445 O O . VAL A 1 182 ? -17.099 34.512 1.233 1.00 60.06 182 VAL A O 1
ATOM 1448 N N . LEU A 1 183 ? -15.899 34.171 3.096 1.00 59.09 183 LEU A N 1
ATOM 1449 C CA . LEU A 1 183 ? -14.853 35.141 2.741 1.00 59.09 183 LEU A CA 1
ATOM 1450 C C . LEU A 1 183 ? -13.997 34.674 1.551 1.00 59.09 183 LEU A C 1
ATOM 1452 O O . LEU A 1 183 ? -13.719 35.465 0.648 1.00 59.09 183 LEU A O 1
ATOM 1456 N N . LEU A 1 184 ? -13.640 33.386 1.490 1.00 58.94 184 LEU A N 1
ATOM 1457 C CA . LEU A 1 184 ? -12.888 32.833 0.356 1.00 58.94 184 LEU A CA 1
ATOM 1458 C C . LEU A 1 184 ? -13.743 32.715 -0.917 1.00 58.94 184 LEU A C 1
ATOM 1460 O O . LEU A 1 184 ? -13.237 32.973 -2.011 1.00 58.94 184 LEU A O 1
ATOM 1464 N N . GLY A 1 185 ? -15.039 32.407 -0.791 1.00 54.22 185 GLY A N 1
ATOM 1465 C CA . GLY A 1 185 ? -15.972 32.387 -1.923 1.00 54.22 185 GLY A CA 1
ATOM 1466 C C . GLY A 1 185 ? -16.181 33.766 -2.561 1.00 54.22 185 GLY A C 1
ATOM 1467 O O . GLY A 1 185 ? -16.266 33.873 -3.783 1.00 54.22 185 GLY A O 1
ATOM 1468 N N . SER A 1 186 ? -16.177 34.832 -1.754 1.00 56.06 186 SER A N 1
ATOM 1469 C CA . SER A 1 186 ? -16.377 36.212 -2.225 1.00 56.06 186 SER A CA 1
ATOM 1470 C C . SER A 1 186 ? -15.159 36.772 -2.974 1.00 56.06 186 SER A C 1
ATOM 1472 O O . SER A 1 186 ? -15.313 37.481 -3.969 1.00 56.06 186 SER A O 1
ATOM 1474 N N . LEU A 1 187 ? -13.942 36.409 -2.551 1.00 57.69 187 LEU A N 1
ATOM 1475 C CA . LEU A 1 187 ? -12.696 36.816 -3.218 1.00 57.69 187 LEU A CA 1
ATOM 1476 C C . LEU A 1 187 ? -12.458 36.061 -4.536 1.00 57.69 187 LEU A C 1
ATOM 1478 O O . LEU A 1 187 ? -11.912 36.626 -5.485 1.00 57.69 187 LEU A O 1
ATOM 1482 N N . PHE A 1 188 ? -12.904 34.805 -4.632 1.00 55.44 188 PHE A N 1
ATOM 1483 C CA . PHE A 1 188 ? -12.795 34.025 -5.868 1.00 55.44 188 PHE A CA 1
ATOM 1484 C C . PHE A 1 188 ? -13.849 34.389 -6.925 1.00 55.44 188 PHE A C 1
ATOM 1486 O O . PHE A 1 188 ? -13.591 34.189 -8.113 1.00 55.44 188 PHE A O 1
ATOM 1493 N N . PHE A 1 189 ? -14.998 34.957 -6.533 1.00 48.47 189 PHE A N 1
ATOM 1494 C CA . PHE A 1 189 ? -16.035 35.381 -7.484 1.00 48.47 189 PHE A CA 1
ATOM 1495 C C . PHE A 1 189 ? -15.830 36.791 -8.053 1.00 48.47 189 PHE A C 1
ATOM 1497 O O . PHE A 1 189 ? -16.158 37.001 -9.219 1.00 48.47 189 PHE A O 1
ATOM 1504 N N . GLN A 1 190 ? -15.212 37.727 -7.319 1.00 50.16 190 GLN A N 1
ATOM 1505 C CA . GLN A 1 190 ? -14.843 39.030 -7.902 1.00 50.16 190 GLN A CA 1
ATOM 1506 C C . GLN A 1 190 ? -13.754 38.900 -8.976 1.00 50.16 190 GLN A C 1
ATOM 1508 O O . GLN A 1 190 ? -13.774 39.616 -9.971 1.00 50.16 190 GLN A O 1
ATOM 1513 N N . LYS A 1 191 ? -12.847 37.921 -8.850 1.00 45.16 191 LYS A N 1
ATOM 1514 C CA . LYS A 1 191 ? -11.777 37.712 -9.839 1.00 45.16 191 LYS A CA 1
ATOM 1515 C C . LYS A 1 191 ? -12.263 37.088 -11.158 1.00 45.16 191 LYS A C 1
ATOM 1517 O O . LYS A 1 191 ? -11.480 36.980 -12.097 1.00 45.16 191 LYS A O 1
ATOM 1522 N N . LYS A 1 192 ? -13.535 36.674 -11.253 1.00 42.66 192 LYS A N 1
ATOM 1523 C CA . LYS A 1 192 ? -14.104 36.048 -12.462 1.00 42.66 192 LYS A CA 1
ATOM 1524 C C . LYS A 1 192 ? -15.090 36.933 -13.234 1.00 42.66 192 LYS A C 1
ATOM 1526 O O . LYS A 1 192 ? -15.527 36.524 -14.309 1.00 42.66 192 LYS A O 1
ATOM 1531 N N . THR A 1 193 ? -15.382 38.144 -12.754 1.00 42.50 193 THR A N 1
ATOM 1532 C CA . THR A 1 193 ? -16.260 39.106 -13.447 1.00 42.50 193 THR A CA 1
ATOM 1533 C C . THR A 1 193 ? -15.534 40.199 -14.236 1.00 42.50 193 THR A C 1
ATOM 1535 O O . THR A 1 193 ? -16.210 40.959 -14.911 1.00 42.50 193 THR A O 1
ATOM 1538 N N . ASP A 1 194 ? -14.196 40.227 -14.265 1.00 41.81 194 ASP A N 1
ATOM 1539 C CA . ASP A 1 194 ? -13.434 41.149 -15.137 1.00 41.81 194 ASP A CA 1
ATOM 1540 C C . ASP A 1 194 ? -12.908 40.501 -16.432 1.00 41.81 194 ASP A C 1
ATOM 1542 O O . ASP A 1 194 ? -12.272 41.154 -17.253 1.00 41.81 194 ASP A O 1
ATOM 1546 N N . SER A 1 195 ? -13.164 39.208 -16.658 1.00 41.81 195 SER A N 1
ATOM 1547 C CA . SER A 1 195 ? -12.621 38.482 -17.825 1.00 41.81 195 SER A CA 1
ATOM 1548 C C . SER A 1 195 ? -13.669 38.066 -18.859 1.00 41.81 195 SER A C 1
ATOM 1550 O O . SER A 1 195 ? -13.336 37.353 -19.801 1.00 41.81 195 SER A O 1
ATOM 1552 N N . SER A 1 196 ? -14.934 38.464 -18.696 1.00 40.41 196 SER A N 1
ATOM 1553 C CA . SER A 1 196 ? -16.039 37.998 -19.554 1.00 40.41 196 SER A CA 1
ATOM 1554 C C . SER A 1 196 ? -16.873 39.105 -20.215 1.00 40.41 196 SER A C 1
ATOM 1556 O O . SER A 1 196 ? -17.878 38.808 -20.853 1.00 40.41 196 SER A O 1
ATOM 1558 N N . GLN A 1 197 ? -16.416 40.361 -20.187 1.00 40.56 197 GLN A N 1
ATOM 1559 C CA . GLN A 1 197 ? -16.980 41.447 -21.000 1.00 40.56 197 GLN A CA 1
ATOM 1560 C C . GLN A 1 197 ? -15.910 42.119 -21.867 1.00 40.56 197 GLN A C 1
ATOM 1562 O O . GLN A 1 197 ? -15.559 43.266 -21.642 1.00 40.56 197 GLN A O 1
ATOM 1567 N N . PHE A 1 198 ? -15.393 41.420 -22.879 1.00 33.66 198 PHE A N 1
ATOM 1568 C CA . PHE A 1 198 ? -14.949 42.089 -24.113 1.00 33.66 198 PHE A CA 1
ATOM 1569 C C . PHE A 1 198 ? -14.858 41.107 -25.289 1.00 33.66 198 PHE A C 1
ATOM 1571 O O . PHE A 1 198 ? -13.830 40.960 -25.936 1.00 33.66 198 PHE A O 1
ATOM 1578 N N . CYS A 1 199 ? -15.953 40.405 -25.575 1.00 39.00 199 CYS A N 1
ATOM 1579 C CA . CYS A 1 199 ? -16.127 39.749 -26.869 1.00 39.00 199 CYS A CA 1
ATOM 1580 C C . CYS A 1 199 ? -17.454 40.199 -27.464 1.00 39.00 199 CYS A C 1
ATOM 1582 O O . CYS A 1 199 ? -18.435 39.465 -27.417 1.00 39.00 199 CYS A O 1
ATOM 1584 N N . GLN A 1 200 ? -17.479 41.409 -28.021 1.00 30.83 200 GLN A N 1
ATOM 1585 C CA . GLN A 1 200 ? -18.332 41.711 -29.164 1.00 30.83 200 GLN A CA 1
ATOM 1586 C C . GLN A 1 200 ? -17.885 42.997 -29.864 1.00 30.83 200 GLN A C 1
ATOM 1588 O O . GLN A 1 200 ? -17.644 44.013 -29.224 1.00 30.83 200 GLN A O 1
ATOM 1593 N N . ALA A 1 201 ? -17.895 42.900 -31.196 1.00 30.50 201 ALA A N 1
ATOM 1594 C CA . ALA A 1 201 ? -17.988 43.967 -32.188 1.00 30.50 201 ALA A CA 1
ATOM 1595 C C . ALA A 1 201 ? -16.682 44.446 -32.873 1.00 30.50 201 ALA A C 1
ATOM 1597 O O . ALA A 1 201 ? -15.850 45.143 -32.307 1.00 30.50 201 ALA A O 1
ATOM 1598 N N . SER A 1 202 ? -16.653 44.144 -34.181 1.00 31.20 202 SER A N 1
ATOM 1599 C CA . SER A 1 202 ? -16.326 45.075 -35.275 1.00 31.20 202 SER A CA 1
ATOM 1600 C C . SER A 1 202 ? -14.885 45.161 -35.789 1.00 31.20 202 SER A C 1
ATOM 1602 O O . SER A 1 202 ? -14.050 45.898 -35.287 1.00 31.20 202 SER A O 1
ATOM 1604 N N . SER A 1 203 ? -14.672 44.454 -36.902 1.00 33.06 203 SER A N 1
ATOM 1605 C CA . SER A 1 203 ? -14.240 44.991 -38.203 1.00 33.06 203 SER A CA 1
ATOM 1606 C C . SER A 1 203 ? -13.267 46.181 -38.246 1.00 33.06 203 SER A C 1
ATOM 1608 O O . SER A 1 203 ? -13.653 47.309 -37.962 1.00 33.06 203 SER A O 1
ATOM 1610 N N . GLY A 1 204 ? -12.102 45.957 -38.869 1.00 29.23 204 GLY A N 1
ATOM 1611 C CA . GLY A 1 204 ? -11.511 46.939 -39.785 1.00 29.23 204 GLY A CA 1
ATOM 1612 C C . GLY A 1 204 ? -10.050 47.346 -39.556 1.00 29.23 204 GLY A C 1
ATOM 1613 O O . GLY A 1 204 ? -9.722 47.995 -38.577 1.00 29.23 204 GLY A O 1
ATOM 1614 N N . ILE A 1 205 ? -9.249 47.100 -40.602 1.00 32.00 205 ILE A N 1
ATOM 1615 C CA . ILE A 1 205 ? -8.269 48.039 -41.185 1.00 32.00 205 ILE A CA 1
ATOM 1616 C C . ILE A 1 205 ? -6.849 48.125 -40.557 1.00 32.00 205 ILE A C 1
ATOM 1618 O O . ILE A 1 205 ? -6.609 48.729 -39.524 1.00 32.00 205 ILE A O 1
ATOM 1622 N N . VAL A 1 206 ? -5.917 47.549 -41.334 1.00 32.84 206 VAL A N 1
ATOM 1623 C CA . VAL A 1 206 ? -4.505 47.871 -41.663 1.00 32.84 206 VAL A CA 1
ATOM 1624 C C . VAL A 1 206 ? -3.460 48.332 -40.618 1.00 32.84 206 VAL A C 1
ATOM 1626 O O . VAL A 1 206 ? -3.572 49.353 -39.958 1.00 32.84 206 VAL A O 1
ATOM 1629 N N . ASN A 1 207 ? -2.298 47.676 -40.756 1.00 28.92 207 ASN A N 1
ATOM 1630 C CA . ASN A 1 207 ? -0.968 48.235 -41.076 1.00 28.92 207 ASN A CA 1
ATOM 1631 C C . ASN A 1 207 ? 0.160 48.106 -40.029 1.00 28.92 207 ASN A C 1
ATOM 1633 O O . ASN A 1 207 ? 0.216 48.831 -39.049 1.00 28.92 207 ASN A O 1
ATOM 1637 N N . SER A 1 208 ? 1.149 47.283 -40.409 1.00 31.14 208 SER A N 1
ATOM 1638 C CA . SER A 1 208 ? 2.601 47.553 -40.487 1.00 31.14 208 SER A CA 1
ATOM 1639 C C . SER A 1 208 ? 3.434 48.008 -39.272 1.00 31.14 208 SER A C 1
ATOM 1641 O O . SER A 1 208 ? 3.048 48.899 -38.530 1.00 31.14 208 SER A O 1
ATOM 1643 N N . ARG A 1 209 ? 4.703 47.544 -39.310 1.00 32.47 209 ARG A N 1
ATOM 1644 C CA . ARG A 1 209 ? 5.938 47.972 -38.597 1.00 32.47 209 ARG A CA 1
ATOM 1645 C C . ARG A 1 209 ? 6.221 47.207 -37.298 1.00 32.47 209 ARG A C 1
ATOM 1647 O O . ARG A 1 209 ? 5.450 47.273 -36.361 1.00 32.47 209 ARG A O 1
ATOM 1654 N N . SER A 1 210 ? 7.196 46.293 -37.249 1.00 30.27 210 SER A N 1
ATOM 1655 C CA . SER A 1 210 ? 8.670 46.372 -37.407 1.00 30.27 210 SER A CA 1
ATOM 1656 C C . SER A 1 210 ? 9.407 46.655 -36.096 1.00 30.27 210 SER A C 1
ATOM 1658 O O . SER A 1 210 ? 9.082 47.625 -35.422 1.00 30.27 210 SER A O 1
ATOM 1660 N N . SER A 1 211 ? 10.504 45.906 -35.912 1.00 33.44 211 SER A N 1
ATOM 1661 C CA . SER A 1 211 ? 11.673 46.178 -35.050 1.00 33.44 211 SER A CA 1
ATOM 1662 C C . SER A 1 211 ? 11.557 45.634 -33.622 1.00 33.44 211 SER A C 1
ATOM 1664 O O . SER A 1 211 ? 10.685 46.036 -32.871 1.00 33.44 211 SER A O 1
ATOM 1666 N N . LYS A 1 212 ? 12.270 44.553 -33.275 1.00 35.12 212 LYS A N 1
ATOM 1667 C CA . LYS A 1 212 ? 13.731 44.362 -33.071 1.00 35.12 212 LYS A CA 1
ATOM 1668 C C . LYS A 1 212 ? 14.148 44.661 -31.629 1.00 35.12 212 LYS A C 1
ATOM 1670 O O . LYS A 1 212 ? 14.001 45.794 -31.197 1.00 35.12 212 LYS A O 1
ATOM 1675 N N . SER A 1 213 ? 14.859 43.674 -31.061 1.00 33.41 213 SER A N 1
ATOM 1676 C CA . SER A 1 213 ? 15.933 43.808 -30.059 1.00 33.41 213 SER A CA 1
ATOM 1677 C C . SER A 1 213 ? 15.492 44.308 -28.672 1.00 33.41 213 SER A C 1
ATOM 1679 O O . SER A 1 213 ? 14.520 45.024 -28.548 1.00 33.41 213 SER A O 1
ATOM 1681 N N . HIS A 1 214 ? 16.129 44.001 -27.548 1.00 35.53 214 HIS A N 1
ATOM 1682 C CA . HIS A 1 214 ? 17.366 43.305 -27.212 1.00 35.53 214 HIS A CA 1
ATOM 1683 C C . HIS A 1 214 ? 17.379 43.181 -25.670 1.00 35.53 214 HIS A C 1
ATOM 1685 O O . HIS A 1 214 ? 16.867 44.069 -25.000 1.00 35.53 214 HIS A O 1
ATOM 1691 N N . TYR A 1 215 ? 18.093 42.171 -25.166 1.00 31.12 215 TYR A N 1
ATOM 1692 C CA . TYR A 1 215 ? 18.984 42.227 -23.990 1.00 31.12 215 TYR A CA 1
ATOM 1693 C C . TYR A 1 215 ? 18.379 42.326 -22.576 1.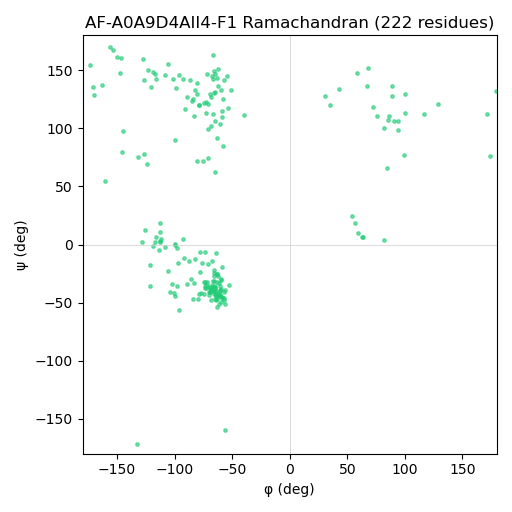00 31.12 215 TYR A C 1
ATOM 1695 O O . TYR A 1 215 ? 17.642 43.235 -22.235 1.00 31.12 215 TYR A O 1
ATOM 1703 N N . GLN A 1 216 ? 18.669 41.291 -21.775 1.00 38.72 216 GLN A N 1
ATOM 1704 C CA . GLN A 1 216 ? 19.585 41.285 -20.610 1.00 38.72 216 GLN A CA 1
ATOM 1705 C C . GLN A 1 216 ? 18.888 41.727 -19.320 1.00 38.72 216 GLN A C 1
ATOM 1707 O O . GLN A 1 216 ? 18.390 42.833 -19.207 1.00 38.72 216 GLN A O 1
ATOM 1712 N N . ALA A 1 217 ? 18.692 40.793 -18.394 1.00 36.53 217 ALA A N 1
ATOM 1713 C CA . ALA A 1 217 ? 19.621 40.431 -17.316 1.00 36.53 217 ALA A CA 1
ATOM 1714 C C . ALA A 1 217 ? 19.145 41.103 -16.025 1.00 36.53 217 ALA A C 1
ATOM 1716 O O . ALA A 1 217 ? 18.867 42.291 -16.018 1.00 36.53 217 ALA A O 1
ATOM 1717 N N . PHE A 1 218 ? 19.027 40.353 -14.939 1.00 37.94 218 PHE A N 1
ATOM 1718 C CA . PHE A 1 218 ? 19.991 40.436 -13.847 1.00 37.94 218 PHE A CA 1
ATOM 1719 C C . PHE A 1 218 ? 19.581 39.480 -12.730 1.00 37.94 218 PHE A C 1
ATOM 1721 O O . PHE A 1 218 ? 18.431 39.389 -12.312 1.00 37.94 218 PHE A O 1
ATOM 1728 N N . HIS A 1 219 ? 20.590 38.732 -12.310 1.00 35.00 219 HIS A N 1
ATOM 1729 C CA . HIS A 1 219 ? 20.638 37.910 -11.123 1.00 35.00 219 HIS A CA 1
ATOM 1730 C C . HIS A 1 219 ? 20.567 38.767 -9.850 1.00 35.00 219 HIS A C 1
ATOM 1732 O O . HIS A 1 219 ? 21.177 39.830 -9.804 1.00 35.00 219 HIS A O 1
ATOM 1738 N N . PHE A 1 220 ? 19.977 38.150 -8.819 1.00 37.38 220 PHE A N 1
ATOM 1739 C CA . PHE A 1 220 ? 20.302 38.244 -7.389 1.00 37.38 220 PHE A CA 1
ATOM 1740 C C . PHE A 1 220 ? 20.055 39.576 -6.671 1.00 37.38 220 PHE A C 1
ATOM 1742 O O . PHE A 1 220 ? 20.481 40.634 -7.108 1.00 37.38 220 PHE A O 1
ATOM 1749 N N . VAL A 1 221 ? 19.489 39.479 -5.464 1.00 33.53 221 VAL A N 1
ATOM 1750 C CA . VAL A 1 221 ? 20.230 39.686 -4.205 1.00 33.53 221 VAL A CA 1
ATOM 1751 C C . VAL A 1 221 ? 19.332 39.269 -3.018 1.00 33.53 221 VAL A C 1
ATOM 1753 O O . VAL A 1 221 ? 18.135 39.540 -2.999 1.00 33.53 221 VAL A O 1
ATOM 1756 N N . PHE A 1 222 ? 19.952 38.528 -2.088 1.00 33.12 222 PHE A N 1
ATOM 1757 C CA . PHE A 1 222 ? 19.609 38.243 -0.672 1.00 33.12 222 PHE A CA 1
ATOM 1758 C C . PHE A 1 222 ? 19.456 39.578 0.134 1.00 33.12 222 PHE A C 1
ATOM 1760 O O . PHE A 1 222 ? 19.310 40.594 -0.532 1.00 33.12 222 PHE A O 1
ATOM 1767 N N . PRO A 1 223 ? 19.535 39.742 1.481 1.00 53.75 223 PRO A N 1
ATOM 1768 C CA . PRO A 1 223 ? 19.805 38.854 2.631 1.00 53.75 223 PRO A CA 1
ATOM 1769 C C . PRO A 1 223 ? 18.751 39.071 3.766 1.00 53.75 223 PRO A C 1
ATOM 1771 O O . PRO A 1 223 ? 17.744 39.731 3.532 1.00 53.75 223 PRO A O 1
ATOM 1774 N N . SER A 1 224 ? 18.815 38.544 4.994 1.00 44.25 224 SER A N 1
ATOM 1775 C CA . SER A 1 224 ? 19.921 38.249 5.922 1.00 44.25 224 SER A CA 1
ATOM 1776 C C . SER A 1 224 ? 19.534 37.152 6.906 1.00 44.25 224 SER A C 1
ATOM 1778 O O . SER A 1 224 ? 18.316 37.003 7.150 1.00 44.25 224 SER A O 1
#

Foldseek 3Di:
DDDPPPQDWDAAPFQRDTDRPVCNVVCNVCQVVFWHAQPPPRHIDGPVCNVVCCVVPFAWDAAPQQRDTGTPVCNVVCQPPPPQQHWDAAPQPRDTGGNVCNVVCNVVQQQAWDQDPQQRDTDGSVCVVVCVVVPPSHVPPCPDDDPPPDDDDDDDDDDDDDPPDVVVVVVVVVVVVVVVVVVVVVVVVVVPVVPPPDPDDDDDDDDDDDDDDDDDDDDDDDDD

pLDDT: mean 74.47, std 25.21, range [28.92,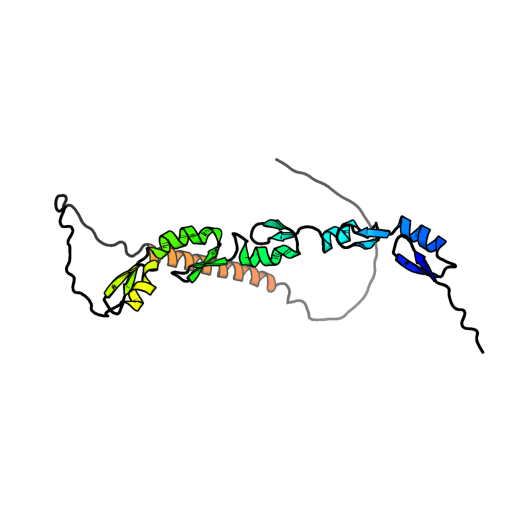 98.0]

Nearest PDB structures (foldseek):
  2d9k-assembly1_A  TM=7.265E-01  e=2.666E-04  Homo sapiens
  3hcs-assembly1_A  TM=4.070E-01  e=2.445E-06  Homo sapiens
  5vo0-assembly1_D  TM=3.997E-01  e=1.452E-06  Danio rerio
  2yuc-assembly1_A  TM=5.674E-01  e=2.551E-02  Homo sapiens
  4bmj-assembly11_K  TM=3.466E-01  e=1.002E-01  Homo sapiens

Organism: NCBI:txid47602

Secondary structure (DSSP, 8-state):
--------EEE-TTT--EEEGGGHHHHHHHHHHHEEE-TTT--EEEGGGHHHHHHHHTS-EE-TTT--EE-HHHHHHIIIII-TTSEEE-TTT--EEEHHHHHHHHHHHHT-EEE-TTT--EEEGGGHHHHHHH------------------S----------SHHHHHHHHHHHHHHHHHHHHHHHHHHTTSSSSS---------------------------

Mean predicted aligned error: 18.94 Å

Solvent-accessible surface area (backbone atoms only — not comparable to full-atom values): 14636 Å² total; per-residue (Å²): 136,85,82,80,77,79,77,60,62,40,68,37,95,82,76,71,45,77,33,49,54,93,49,41,68,66,47,48,62,52,43,66,72,44,39,43,66,42,91,85,84,61,50,82,38,46,57,92,46,43,65,60,50,38,60,74,73,66,45,64,40,64,40,94,71,74,63,53,72,38,51,68,83,50,47,62,55,34,56,75,74,65,39,52,57,29,79,40,60,41,95,70,76,63,52,76,39,38,49,69,52,44,64,66,48,48,62,58,54,28,65,41,65,46,73,37,87,56,33,71,43,76,39,34,44,73,46,40,69,67,42,63,80,66,58,80,49,58,58,70,84,66,89,70,75,83,78,84,80,79,95,77,87,78,92,79,84,86,85,88,87,87,90,61,65,72,61,50,55,55,52,52,54,51,52,52,56,55,51,53,52,53,57,56,52,53,60,61,53,62,72,60,68,80,80,75,82,84,86,80,85,82,87,85,85,87,83,88,84,86,85,80,88,78,83,82,86,82,81,88,82,88,88,136

Sequence (224 aa):
MAIASEETTRICNHCDRAIPSSNIDLHYAHCSRNLERCKVCGDMIPKKHAEEHFLNTHAPVACSLCSETMEREILAIHKGEICPQRIVTCDFCEFPLPAIDLAEHQEVCGNRTELCHLCNRYVRLRERYNHESRCTGIAENNEGSSRDVRAAEREQARPRRQASEYSRRRILFTIAITGIAVLLGSLFFQKKTDSSQFCQASSGIVNSRSSKSHYQAFHFVFPS

InterPro domains:
  IPR013083 Zinc finger, RING/FYVE/PHD-type [G3DSA:3.30.40.10] (4-57)
  IPR013083 Zinc finger, RING/FYVE/PHD-type [G3DSA:3.30.40.10] (58-113)
  IPR051986 Innate Immunity and Apoptosis Regulator [PTHR16295] (1-195)

Radius of gyration: 38.91 Å; Cα contacts (8 Å, |Δi|>4): 167; chains: 1; bounding box: 64×68×117 Å